Protein AF-A0AA42ZRJ5-F1 (afdb_monomer_lite)

Radius of gyration: 28.28 Å; chains: 1; bounding box: 65×66×71 Å

Secondary structure (DSSP, 8-state):
--SSSSS-SSTTHHHHHHHHHHHHHHSSTTSHHHHHHHHHHHHHHHHHHHTTSEETTEE---SSPPPHHHHHHHHHHHHHHHHTT-HHHHHHHHHHTT----TT--HHHHHHHTT-----GGG-TTEEEEEE---S----TT-SEEEEEEESSSEEEEEEPTTSS-EEEEEEETTTTEEEEEETTS-EEEEEHHHHHHHHHHH-TT-SEE-TTTTEEEEEETTEEEEEEEEEEEEEEETTEEEEEEEEEEEEEEE-

Sequence (256 aa):
LYFTLRTRRRHILVPLSLALLLLAASFGPWGAVGLSTYSQMARLERLLAAGSVLVEGRIVPAKQPAEREQMQRISALVDYFWDSGKLEILRGRLAEDGVKIQRDTDKFKIMASLGLEYFSQRDDPSYFAFGAAREDTLDVSDFDILSSLTFSSTISHELAVEGSDRIYVVAFDSEAGRLSVRGAAGESVAFDLRALTERLRLEAYVDYQTSGRLMTLEGSSGKLRARLFVKFLKGEMENGVPRVDDIEATILIGRR

pLDDT: mean 79.97, std 12.9, range [44.75, 97.12]

Foldseek 3Di:
DPPPPDPPDPPVCVVVVVVVVVVVLVDDCNHPVNVVLVVLVVVLQVLCVVQVCQDPNAGDARPDAGDPVSLASNLVSLVVCVVVVNVVVVCVSNVVRVQDDDPPDDSQVVQVSSNYGRDYPQNPQFKDKAFADDDPDDDQPAFQDKDKDKAQAFDKDWDDRPPDPKIKIWTAHQVQCKIKIATPVGWMWIDRNQVLRVVCVVPVVDDSYDHQVSQWDWTDTAFKTKIKRWRMWIATQDVNTTGTRITIIMMTIHTD

Structure (mmCIF, N/CA/C/O backbone):
data_AF-A0AA42ZRJ5-F1
#
_entry.id   AF-A0AA42ZRJ5-F1
#
loop_
_atom_site.group_PDB
_atom_site.id
_atom_site.type_symbol
_atom_site.label_atom_id
_atom_site.label_alt_id
_atom_site.label_comp_id
_atom_site.label_asym_id
_atom_site.label_entity_id
_atom_site.label_seq_id
_atom_site.pdbx_PDB_ins_code
_atom_site.Cartn_x
_atom_site.Cartn_y
_atom_site.Cartn_z
_atom_site.occupancy
_atom_site.B_iso_or_equiv
_atom_site.auth_seq_id
_atom_site.auth_comp_id
_atom_site.auth_asym_id
_atom_site.auth_atom_id
_atom_site.pdbx_PDB_model_num
ATOM 1 N N . LEU A 1 1 ? 23.317 49.660 37.254 1.00 48.34 1 LEU A N 1
ATOM 2 C CA . LEU A 1 1 ? 22.650 48.430 37.753 1.00 48.34 1 LEU A CA 1
ATOM 3 C C . LEU A 1 1 ? 21.375 48.717 38.580 1.00 48.34 1 LEU A C 1
ATOM 5 O O . LEU A 1 1 ? 21.058 47.955 39.478 1.00 48.34 1 LEU A O 1
ATOM 9 N N . TYR A 1 2 ? 20.617 49.786 38.283 1.00 44.75 2 TYR A N 1
ATOM 10 C CA . TYR A 1 2 ? 19.438 50.187 39.083 1.00 44.75 2 TYR A CA 1
ATOM 11 C C . TYR A 1 2 ? 18.108 50.139 38.301 1.00 44.75 2 TYR A C 1
ATOM 13 O O . TYR A 1 2 ? 17.043 50.354 38.868 1.00 44.75 2 TYR A O 1
ATOM 21 N N . PHE A 1 3 ? 18.142 49.812 37.001 1.00 46.19 3 PHE A N 1
ATOM 22 C CA . PHE A 1 3 ? 16.956 49.870 36.130 1.00 46.19 3 PHE A CA 1
ATOM 23 C C . PHE A 1 3 ? 16.333 48.507 35.781 1.00 46.19 3 PHE A C 1
ATOM 25 O O . PHE A 1 3 ? 15.283 48.452 35.154 1.00 46.19 3 PHE A O 1
ATOM 32 N N . THR A 1 4 ? 16.916 47.390 36.223 1.00 55.75 4 THR A N 1
ATOM 33 C CA . THR A 1 4 ? 16.442 46.032 35.879 1.00 55.75 4 THR A CA 1
ATOM 34 C C . THR A 1 4 ? 15.591 45.347 36.956 1.00 55.75 4 THR A C 1
ATOM 36 O O . THR A 1 4 ? 15.187 44.192 36.775 1.00 55.75 4 THR A O 1
ATOM 39 N N . LEU A 1 5 ? 15.271 46.035 38.061 1.00 54.50 5 LEU A N 1
ATOM 40 C CA . LEU A 1 5 ? 14.594 45.434 39.224 1.00 54.50 5 LEU A CA 1
ATOM 41 C C . LEU A 1 5 ? 13.267 46.086 39.653 1.00 54.50 5 LEU A C 1
ATOM 43 O O . LEU A 1 5 ? 12.685 45.628 40.631 1.00 54.50 5 LEU A O 1
ATOM 47 N N . ARG A 1 6 ? 12.728 47.091 38.942 1.00 52.78 6 ARG A N 1
ATOM 48 C CA . ARG A 1 6 ? 11.564 47.854 39.454 1.00 52.78 6 ARG A CA 1
ATOM 49 C C . ARG A 1 6 ? 10.223 47.674 38.717 1.00 52.78 6 ARG A C 1
ATOM 51 O O . ARG A 1 6 ? 9.216 48.178 39.196 1.00 52.78 6 ARG A O 1
ATOM 58 N N . THR A 1 7 ? 10.148 46.876 37.646 1.00 54.28 7 THR A N 1
ATOM 59 C CA . THR A 1 7 ? 8.909 46.699 36.837 1.00 54.28 7 THR A CA 1
ATOM 60 C C . THR A 1 7 ? 8.525 45.230 36.584 1.00 54.28 7 THR A C 1
ATOM 62 O O . THR A 1 7 ? 7.977 44.874 35.547 1.00 54.28 7 THR A O 1
ATOM 65 N N . ARG A 1 8 ? 8.802 44.327 37.537 1.00 53.09 8 ARG A N 1
ATOM 66 C CA . ARG A 1 8 ? 8.738 42.862 37.318 1.00 53.09 8 ARG A CA 1
ATOM 67 C C . ARG A 1 8 ? 7.444 42.128 37.705 1.00 53.09 8 ARG A C 1
ATOM 69 O O . ARG A 1 8 ? 7.392 40.920 37.522 1.00 53.09 8 ARG A O 1
ATOM 76 N N . ARG A 1 9 ? 6.397 42.775 38.236 1.00 54.22 9 ARG A N 1
ATOM 77 C CA . ARG A 1 9 ? 5.212 42.023 38.727 1.00 54.22 9 ARG A CA 1
ATOM 78 C C . ARG A 1 9 ? 4.109 41.762 37.694 1.00 54.22 9 ARG A C 1
ATOM 80 O O . ARG A 1 9 ? 3.347 40.826 37.885 1.00 54.22 9 ARG A O 1
ATOM 87 N N . ARG A 1 10 ? 4.017 42.531 36.601 1.00 55.84 10 ARG A N 1
ATOM 88 C CA . ARG A 1 10 ? 2.910 42.401 35.625 1.00 55.84 10 ARG A CA 1
ATOM 89 C C . ARG A 1 10 ? 3.205 41.487 34.429 1.00 55.84 10 ARG A C 1
ATOM 91 O O . ARG A 1 10 ? 2.293 40.822 33.959 1.00 55.84 10 ARG A O 1
ATOM 98 N N . HIS A 1 11 ? 4.458 41.389 33.979 1.00 60.09 11 HIS A N 1
ATOM 99 C CA . HIS A 1 11 ? 4.815 40.599 32.787 1.00 60.09 11 HIS A CA 1
ATOM 100 C C . HIS A 1 11 ? 5.031 39.103 33.055 1.00 60.09 11 HIS A C 1
ATOM 102 O O . HIS A 1 11 ? 5.013 38.321 32.116 1.00 60.09 11 HIS A O 1
ATOM 108 N N . ILE A 1 12 ? 5.201 38.695 34.319 1.00 69.69 12 ILE A N 1
ATOM 109 C CA . 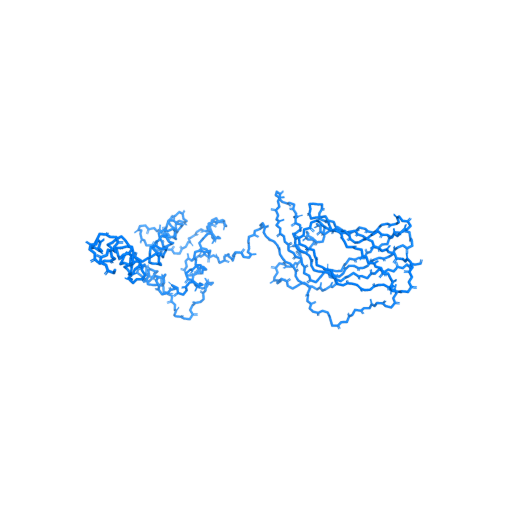ILE A 1 12 ? 5.300 37.275 34.705 1.00 69.69 12 ILE A CA 1
ATOM 110 C C . ILE A 1 12 ? 3.908 36.636 34.813 1.00 69.69 12 ILE A C 1
ATOM 112 O O . ILE A 1 12 ? 3.770 35.438 34.604 1.00 69.69 12 ILE A O 1
ATOM 116 N N . LEU A 1 13 ? 2.862 37.427 35.078 1.00 75.25 13 LEU A N 1
ATOM 117 C CA . LEU A 1 13 ? 1.502 36.913 35.269 1.00 75.25 13 LEU A CA 1
ATOM 118 C C . LEU A 1 13 ? 0.928 36.257 34.010 1.00 75.25 13 LEU A C 1
ATOM 120 O O . LEU A 1 13 ? 0.225 35.266 34.139 1.00 75.25 13 LEU A O 1
ATOM 124 N N . VAL A 1 14 ? 1.243 36.774 32.818 1.00 77.75 14 VAL A N 1
ATOM 125 C CA . VAL A 1 14 ? 0.755 36.233 31.535 1.00 77.75 14 VAL A CA 1
ATOM 126 C C . VAL A 1 14 ? 1.353 34.852 31.212 1.00 77.75 14 VAL A C 1
ATOM 128 O O . VAL A 1 14 ? 0.588 33.913 31.009 1.00 77.75 14 VAL A O 1
ATOM 131 N N . PRO A 1 15 ? 2.687 34.657 31.189 1.00 79.81 15 PRO A N 1
ATOM 132 C CA . PRO A 1 15 ? 3.252 33.328 30.974 1.00 79.81 15 PRO A CA 1
ATOM 133 C C . PRO A 1 15 ? 2.956 32.376 32.140 1.00 79.81 15 PRO A C 1
ATOM 135 O O . PRO A 1 15 ? 2.801 31.184 31.907 1.00 79.81 15 PRO A O 1
ATOM 138 N N . LEU A 1 16 ? 2.820 32.875 33.376 1.00 84.50 16 LEU A N 1
ATOM 139 C CA . LEU A 1 16 ? 2.467 32.045 34.531 1.00 84.50 16 LEU A CA 1
ATOM 140 C C . LEU A 1 16 ? 1.009 31.568 34.483 1.00 84.50 16 LEU A C 1
ATOM 142 O O . LEU A 1 16 ? 0.754 30.404 34.773 1.00 84.50 16 LEU A O 1
ATOM 146 N N . SER A 1 17 ? 0.054 32.421 34.095 1.00 83.75 17 SER A N 1
ATOM 147 C CA . SER A 1 17 ? -1.341 32.002 33.917 1.00 83.75 17 SER A CA 1
ATOM 148 C C . SER A 1 17 ? -1.482 31.020 32.759 1.00 83.75 17 SER A C 1
ATOM 150 O O . SER A 1 17 ? -2.205 30.038 32.890 1.00 83.75 17 SER A O 1
ATOM 152 N N . LEU A 1 18 ? -0.737 31.220 31.666 1.00 80.81 18 LEU A N 1
ATOM 153 C CA . LEU A 1 18 ? -0.691 30.270 30.558 1.00 80.81 18 LEU A CA 1
ATOM 154 C C . LEU A 1 18 ? -0.057 28.937 30.980 1.00 80.81 18 LEU A C 1
ATOM 156 O O . LEU A 1 18 ? -0.599 27.886 30.660 1.00 80.81 18 LEU A O 1
ATOM 160 N N . ALA A 1 19 ? 1.040 28.958 31.740 1.00 84.75 19 ALA A N 1
ATOM 161 C CA . ALA A 1 19 ? 1.670 27.749 32.268 1.00 84.75 19 ALA A CA 1
ATOM 162 C C . ALA A 1 19 ? 0.743 26.993 33.230 1.00 84.75 19 ALA A C 1
ATOM 164 O O . ALA A 1 19 ? 0.676 25.770 33.169 1.00 84.75 19 ALA A O 1
ATOM 165 N N . LEU A 1 20 ? -0.007 27.706 34.075 1.00 82.25 20 LEU A N 1
ATOM 166 C CA . LEU A 1 20 ? -1.012 27.114 34.961 1.00 82.25 20 LEU A CA 1
ATOM 167 C C . LEU A 1 20 ? -2.210 26.554 34.186 1.00 82.25 20 LEU A C 1
ATOM 169 O O . LEU A 1 20 ? -2.695 25.485 34.538 1.00 82.25 20 LEU A O 1
ATOM 173 N N . LEU A 1 21 ? -2.659 27.222 33.119 1.00 79.00 21 LEU A N 1
ATOM 174 C CA . LEU A 1 21 ? -3.695 26.701 32.222 1.00 79.00 21 LEU A CA 1
ATOM 175 C C . LEU A 1 21 ? -3.218 25.458 31.468 1.00 79.00 21 LEU A C 1
ATOM 177 O O . LEU A 1 21 ? -3.969 24.496 31.361 1.00 79.00 21 LEU A O 1
ATOM 181 N N . LEU A 1 22 ? -1.973 25.447 30.988 1.00 79.31 22 LEU A N 1
ATOM 182 C CA . LEU A 1 22 ? -1.367 24.283 30.339 1.00 79.31 22 LEU A CA 1
ATOM 183 C C . LEU A 1 22 ? -1.176 23.126 31.325 1.00 79.31 22 LEU A C 1
ATOM 185 O O . LEU A 1 22 ? -1.465 21.991 30.968 1.00 79.31 22 LEU A O 1
ATOM 189 N N . LEU A 1 23 ? -0.771 23.408 32.567 1.00 78.94 23 LEU A N 1
ATOM 190 C CA . LEU A 1 23 ? -0.688 22.420 33.646 1.00 78.94 23 LEU A CA 1
ATOM 191 C C . LEU A 1 23 ? -2.065 21.859 34.020 1.00 78.94 23 LEU A C 1
ATOM 193 O O . LEU A 1 23 ? -2.223 20.652 34.171 1.00 78.94 23 LEU A O 1
ATOM 197 N N . ALA A 1 24 ? -3.080 22.715 34.132 1.00 71.38 24 ALA A N 1
ATOM 198 C CA . ALA A 1 24 ? -4.455 22.289 34.382 1.00 71.38 24 ALA A CA 1
ATOM 199 C C . ALA A 1 24 ? -5.031 21.490 33.198 1.00 71.38 24 ALA A C 1
ATOM 201 O O . ALA A 1 24 ? -5.781 20.539 33.397 1.00 71.38 24 ALA A O 1
ATOM 202 N N . ALA A 1 25 ? -4.644 21.831 31.965 1.00 67.75 25 ALA A N 1
ATOM 203 C CA . ALA A 1 25 ? -5.010 21.091 30.761 1.00 67.75 25 ALA A CA 1
ATOM 204 C C . ALA A 1 25 ? -4.216 19.782 30.588 1.00 67.75 25 ALA A C 1
ATOM 206 O O . ALA A 1 25 ? -4.689 18.880 29.894 1.00 67.75 25 ALA A O 1
ATOM 207 N N . SER A 1 26 ? -3.031 19.652 31.196 1.00 66.75 26 SER A N 1
ATOM 208 C CA . SER A 1 26 ? -2.222 18.428 31.160 1.00 66.75 26 SER A CA 1
ATOM 209 C C . SER A 1 26 ? -2.566 17.453 32.286 1.00 66.75 26 SER A C 1
ATOM 211 O O . SER A 1 26 ? -2.403 16.248 32.112 1.00 66.75 26 SER A O 1
ATOM 213 N N . PHE A 1 27 ? -3.051 17.951 33.428 1.00 64.00 27 PHE A N 1
ATOM 214 C CA . PHE A 1 27 ? -3.389 17.147 34.602 1.00 64.00 27 PHE A CA 1
ATOM 215 C C . PHE A 1 27 ? -4.888 17.207 34.908 1.00 64.00 27 PHE A C 1
ATOM 217 O O . PHE A 1 27 ? -5.361 18.073 35.638 1.00 64.00 27 PHE A O 1
ATOM 224 N N . GLY A 1 28 ? -5.638 16.232 34.394 1.00 56.16 28 GLY A N 1
ATOM 225 C CA . GLY A 1 28 ? -6.989 15.950 34.873 1.00 56.16 28 GLY A CA 1
ATOM 226 C C . GLY A 1 28 ? -7.925 15.336 33.828 1.00 56.16 28 GLY A C 1
ATOM 227 O O . GLY A 1 28 ? -7.618 15.336 32.635 1.00 56.16 28 GLY A O 1
ATOM 228 N N . PRO A 1 29 ? -9.111 14.864 34.257 1.00 51.50 29 PRO A N 1
ATOM 229 C CA . PRO A 1 29 ? -10.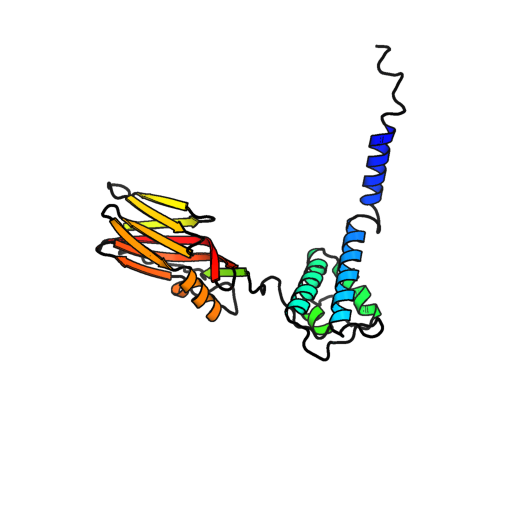159 14.348 33.367 1.00 51.50 29 PRO A CA 1
ATOM 230 C C . PRO A 1 29 ? -10.727 15.403 32.392 1.00 51.50 29 PRO A C 1
ATOM 232 O O . PRO A 1 29 ? -11.445 15.049 31.462 1.00 51.50 29 PRO A O 1
ATOM 235 N N . TRP A 1 30 ? -10.367 16.680 32.574 1.00 50.56 30 TRP A N 1
ATOM 236 C CA . TRP A 1 30 ? -10.747 17.835 31.747 1.00 50.56 30 TRP A CA 1
ATOM 237 C C . TRP A 1 30 ? -9.657 18.243 30.746 1.00 50.56 30 TRP A C 1
ATOM 239 O O . TRP A 1 30 ? -9.854 19.165 29.955 1.00 50.56 30 TRP A O 1
ATOM 249 N N . GLY A 1 31 ? -8.499 17.576 30.777 1.00 57.44 31 GLY A N 1
ATOM 250 C CA . GLY A 1 31 ? -7.446 17.784 29.795 1.00 57.44 31 GLY A CA 1
ATOM 251 C C . GLY A 1 31 ? -7.886 17.375 28.390 1.00 57.44 31 GLY A C 1
ATOM 252 O O . GLY A 1 31 ? -8.827 16.594 28.220 1.00 57.44 31 GLY A O 1
ATOM 253 N N . ALA A 1 32 ? -7.183 17.860 27.364 1.00 55.78 32 ALA A N 1
ATOM 254 C CA . ALA A 1 32 ? -7.495 17.590 25.952 1.00 55.78 32 ALA A CA 1
ATOM 255 C C . ALA A 1 32 ? -7.688 16.088 25.640 1.00 55.78 32 ALA A C 1
ATOM 257 O O . ALA A 1 32 ? -8.486 15.718 24.777 1.00 55.78 32 ALA A O 1
ATOM 258 N N . VAL A 1 33 ? -7.010 15.215 26.392 1.00 59.16 33 VAL A N 1
ATOM 259 C CA . VAL A 1 33 ? -7.140 13.755 26.301 1.00 59.16 33 VAL A CA 1
ATOM 260 C C . VAL A 1 33 ? -8.527 13.267 26.733 1.00 59.16 33 VAL A C 1
ATOM 262 O O . VAL A 1 33 ? -9.099 12.433 26.032 1.00 59.16 33 VAL A O 1
ATOM 265 N N . GLY A 1 34 ? -9.075 13.783 27.839 1.00 62.09 34 GLY A N 1
ATOM 266 C CA . GLY A 1 34 ? -10.410 13.438 28.342 1.00 62.09 34 GLY A CA 1
ATOM 267 C C . GLY A 1 34 ? -11.523 13.986 27.450 1.00 62.09 34 GLY A C 1
ATOM 268 O O . GLY A 1 34 ? -12.450 13.254 27.100 1.00 62.09 34 GLY A O 1
ATOM 269 N N . LEU A 1 35 ? -11.368 15.228 26.977 1.00 68.31 35 LEU A N 1
ATOM 270 C CA . LEU A 1 35 ? -12.307 15.854 26.042 1.00 68.31 35 LEU A CA 1
ATOM 271 C C . LEU A 1 35 ? -12.377 15.103 24.701 1.00 68.31 35 LEU A C 1
ATOM 273 O O . LEU A 1 35 ? -13.466 14.886 24.167 1.00 68.31 35 LEU A O 1
ATOM 277 N N . SER A 1 36 ? -11.227 14.659 24.179 1.00 73.31 36 SER A N 1
ATOM 278 C CA . SER A 1 36 ? -11.162 13.835 22.967 1.00 73.31 36 SER A CA 1
ATOM 279 C C . SER A 1 36 ? -11.907 12.511 23.159 1.00 73.31 36 SER A C 1
ATOM 281 O O . SER A 1 36 ? -12.767 12.180 22.347 1.00 73.31 36 SER A O 1
ATOM 283 N N . THR A 1 37 ? -11.664 11.802 24.268 1.00 81.62 37 THR A N 1
ATOM 284 C CA . THR A 1 37 ? -12.361 10.543 24.581 1.00 81.62 37 THR A CA 1
ATOM 285 C C . THR A 1 37 ? -13.871 10.729 24.668 1.00 81.62 37 THR A C 1
ATOM 287 O O . THR A 1 37 ? -14.617 9.952 24.079 1.00 81.62 37 THR A O 1
ATOM 290 N N . TYR A 1 38 ? -14.322 11.770 25.374 1.00 81.31 38 TYR A N 1
ATOM 291 C CA . TYR A 1 38 ? -15.743 12.069 25.531 1.00 81.31 38 TYR A CA 1
ATOM 292 C C . TYR A 1 38 ? -16.404 12.367 24.181 1.00 81.31 38 TYR A C 1
ATOM 294 O O . TYR A 1 38 ? -17.471 11.841 23.878 1.00 81.31 38 TYR A O 1
ATOM 302 N N . SER A 1 39 ? -15.735 13.150 23.326 1.00 81.50 39 SER A N 1
ATOM 303 C CA . SER A 1 39 ? -16.226 13.430 21.975 1.00 81.50 39 SER A CA 1
ATOM 304 C C . SER A 1 39 ? -16.325 12.163 21.120 1.00 81.50 39 SER A C 1
ATOM 306 O O . SER A 1 39 ? -17.333 11.980 20.439 1.00 81.50 39 SER A O 1
ATOM 308 N N . GLN A 1 40 ? -15.324 11.275 21.169 1.00 86.12 40 GLN A N 1
ATOM 309 C CA . GLN A 1 40 ? -15.375 10.011 20.425 1.00 86.12 40 GLN A CA 1
ATOM 310 C C . GLN A 1 40 ? -16.455 9.067 20.963 1.00 86.12 40 GLN A C 1
ATOM 312 O O . GLN A 1 40 ? -17.149 8.438 20.169 1.00 86.12 40 GLN A O 1
ATOM 317 N N . MET A 1 41 ? -16.666 9.023 22.282 1.00 88.31 41 MET A N 1
ATOM 318 C CA . MET A 1 41 ? -17.751 8.238 22.879 1.00 88.31 41 MET A CA 1
ATOM 319 C C . MET A 1 41 ? -19.120 8.755 22.423 1.00 88.31 41 MET A C 1
ATOM 321 O O . MET A 1 41 ? -19.934 7.986 21.925 1.00 88.31 41 MET A O 1
ATOM 325 N N . ALA A 1 42 ? -19.345 10.070 22.479 1.00 85.69 42 ALA A N 1
ATOM 326 C CA . ALA A 1 42 ? -20.595 10.671 22.015 1.00 85.69 42 ALA A CA 1
ATOM 327 C C . ALA A 1 42 ? -20.841 10.435 20.511 1.00 85.69 42 ALA A C 1
ATOM 329 O O . ALA A 1 42 ? -21.982 10.287 20.075 1.00 85.69 42 ALA A O 1
ATOM 330 N N . ARG A 1 43 ? -19.780 10.398 19.691 1.00 84.69 43 ARG A N 1
ATOM 331 C CA . ARG A 1 43 ? -19.882 10.024 18.269 1.00 84.69 43 ARG A CA 1
ATOM 332 C C . ARG A 1 43 ? -20.278 8.561 18.102 1.00 84.69 43 ARG A C 1
ATOM 334 O O . ARG A 1 43 ? -21.145 8.279 17.278 1.00 84.69 43 ARG A O 1
ATOM 341 N N . LEU A 1 44 ? -19.681 7.664 18.886 1.00 86.50 44 LEU A N 1
ATOM 342 C CA . LEU A 1 44 ? -20.008 6.242 18.867 1.00 86.50 44 LEU A CA 1
ATOM 343 C C . LEU A 1 44 ? -21.479 6.017 19.228 1.00 86.50 44 LEU A C 1
ATOM 345 O O . LEU A 1 44 ? -22.193 5.372 18.469 1.00 86.50 44 LEU A O 1
ATOM 349 N N . GLU A 1 45 ? -21.962 6.618 20.314 1.00 84.75 45 GLU A N 1
ATOM 350 C CA . GLU A 1 45 ? -23.363 6.501 20.742 1.00 84.75 45 GLU A CA 1
ATOM 351 C C . GLU A 1 45 ? -24.346 6.995 19.675 1.00 84.75 45 GLU A C 1
ATOM 353 O O . GLU A 1 45 ? -25.348 6.336 19.403 1.00 84.75 45 GLU A O 1
ATOM 358 N N . ARG A 1 46 ? -24.042 8.119 19.011 1.00 83.81 46 ARG A N 1
ATOM 359 C CA . ARG A 1 46 ? -24.867 8.633 17.904 1.00 83.81 46 ARG A CA 1
ATOM 360 C C . ARG A 1 46 ? -24.930 7.660 16.730 1.00 83.81 46 ARG A C 1
ATOM 362 O O . ARG A 1 46 ? -26.001 7.482 16.155 1.00 83.81 46 ARG A O 1
ATOM 369 N N . LEU A 1 47 ? -23.806 7.038 16.375 1.00 81.50 47 LEU A N 1
ATOM 370 C CA . LEU A 1 47 ? -23.765 6.045 15.300 1.00 81.50 47 LEU A CA 1
ATOM 371 C C . LEU A 1 47 ? -24.496 4.758 15.687 1.00 81.50 47 LEU A C 1
ATOM 373 O O . LEU A 1 47 ? -25.188 4.188 14.851 1.00 81.50 47 LEU A O 1
ATOM 377 N N . LEU A 1 48 ? -24.401 4.317 16.941 1.00 81.62 48 LEU A N 1
ATOM 378 C CA . LEU A 1 48 ? -25.155 3.157 17.423 1.00 81.62 48 LEU A CA 1
ATOM 379 C C . LEU A 1 48 ? -26.668 3.440 17.441 1.00 81.62 48 LEU A C 1
ATOM 381 O O . LEU A 1 48 ? -27.453 2.586 17.031 1.00 81.62 48 LEU A O 1
ATOM 385 N N . ALA A 1 49 ? -27.084 4.654 17.816 1.00 76.62 49 ALA A N 1
ATOM 386 C CA . ALA A 1 49 ? -28.485 5.089 17.764 1.00 76.62 49 ALA A CA 1
ATOM 387 C C . ALA A 1 49 ? -29.044 5.131 16.343 1.00 76.62 49 ALA A C 1
ATOM 389 O O . ALA A 1 49 ? -30.143 4.635 16.101 1.00 76.62 49 ALA A O 1
ATOM 390 N N . ALA A 1 50 ? -28.270 5.652 15.389 1.00 69.06 50 ALA A N 1
ATOM 391 C CA . ALA A 1 50 ? -28.672 5.685 13.985 1.00 69.06 50 ALA A CA 1
ATOM 392 C C . ALA A 1 50 ? -28.891 4.277 13.397 1.00 69.06 50 ALA A C 1
ATOM 394 O O . ALA A 1 50 ? -29.737 4.096 12.530 1.00 69.06 50 ALA A O 1
ATOM 395 N N . GLY A 1 51 ? -28.163 3.268 13.892 1.00 62.88 51 GLY A N 1
ATOM 396 C CA . GLY A 1 51 ? -28.227 1.882 13.407 1.00 62.88 51 GLY A CA 1
ATOM 397 C C . GLY A 1 51 ? -29.261 1.000 14.087 1.00 62.88 51 GLY A C 1
ATOM 398 O O . GLY A 1 51 ? -29.215 -0.212 13.903 1.00 62.88 51 GLY A O 1
ATOM 399 N N . SER A 1 52 ? -30.140 1.562 14.924 1.00 65.50 52 SER A N 1
ATOM 400 C CA . SER A 1 52 ? -31.019 0.788 15.820 1.00 65.50 52 SER A CA 1
ATOM 401 C C . SER A 1 52 ? -30.264 -0.172 16.757 1.00 65.50 52 SER A C 1
ATOM 403 O O . SER A 1 52 ? -30.849 -1.124 17.271 1.00 65.50 52 SER A O 1
ATOM 405 N N . VAL A 1 53 ? -28.969 0.078 16.981 1.00 67.56 53 VAL A N 1
ATOM 406 C CA . VAL A 1 53 ? -28.126 -0.644 17.946 1.00 67.56 53 VAL A CA 1
ATOM 407 C C . VAL A 1 53 ? -28.232 0.008 19.324 1.00 67.56 53 VAL A C 1
ATOM 409 O O . VAL A 1 53 ? -28.016 -0.650 20.327 1.00 67.56 53 VAL A O 1
ATOM 412 N N . LEU A 1 54 ? -28.622 1.283 19.408 1.00 63.56 54 LEU A N 1
ATOM 413 C CA . LEU A 1 54 ? -29.003 1.950 20.654 1.00 63.56 54 LEU A CA 1
ATOM 414 C C . LEU A 1 54 ? -30.512 2.234 20.627 1.00 63.56 54 LEU A C 1
ATOM 416 O O . LEU A 1 54 ? -30.963 3.113 19.893 1.00 63.56 54 LEU A O 1
ATOM 420 N N . VAL A 1 55 ? -31.288 1.502 21.427 1.00 64.06 55 VAL A N 1
ATOM 421 C CA . VAL A 1 55 ? -32.747 1.666 21.556 1.00 64.06 55 VAL A CA 1
ATOM 422 C C . VAL A 1 55 ? -33.056 2.052 23.000 1.00 64.06 55 VAL A C 1
ATOM 424 O O . VAL A 1 55 ? -32.616 1.381 23.928 1.00 64.06 55 VAL A O 1
ATOM 427 N N . GLU A 1 56 ? -33.765 3.169 23.199 1.00 58.69 56 GLU A N 1
ATOM 428 C CA . GLU A 1 56 ? -34.119 3.699 24.533 1.00 58.69 56 GLU A CA 1
ATOM 429 C C . GLU A 1 56 ? -32.908 3.908 25.469 1.00 58.69 56 GLU A C 1
ATOM 431 O O . GLU A 1 56 ? -32.987 3.731 26.683 1.00 58.69 56 GLU A O 1
ATOM 436 N N . GLY A 1 57 ? -31.762 4.294 24.898 1.00 59.78 57 GLY A N 1
ATOM 437 C CA . GLY A 1 57 ? -30.536 4.557 25.657 1.00 59.78 57 GLY A CA 1
ATOM 438 C C . GLY A 1 57 ? -29.773 3.305 26.089 1.00 59.78 57 GLY A C 1
ATOM 439 O O . GLY A 1 57 ? -28.822 3.436 26.852 1.00 59.78 57 GLY A O 1
ATOM 440 N N . ARG A 1 58 ? -30.154 2.118 25.597 1.00 59.22 58 ARG A N 1
ATOM 441 C CA . ARG A 1 58 ? -29.434 0.860 25.825 1.00 59.22 58 ARG A CA 1
ATOM 442 C C . ARG A 1 58 ? -28.950 0.254 24.524 1.00 59.22 58 ARG A C 1
ATOM 444 O O . ARG A 1 58 ? -29.666 0.248 23.522 1.00 59.22 58 ARG A O 1
ATOM 451 N N . ILE A 1 59 ? -27.738 -0.283 24.559 1.00 69.25 59 ILE A N 1
ATOM 452 C CA . ILE A 1 59 ? -27.152 -0.995 23.431 1.00 69.25 59 ILE A CA 1
ATOM 453 C C . ILE A 1 59 ? -27.791 -2.383 23.316 1.00 69.25 59 ILE A C 1
ATOM 455 O O . ILE A 1 59 ? -27.690 -3.213 24.217 1.00 69.25 59 ILE A O 1
ATOM 459 N N . VAL A 1 60 ? -28.457 -2.630 22.193 1.00 67.81 60 VAL A N 1
ATOM 460 C CA . VAL A 1 60 ? -29.074 -3.902 21.815 1.00 67.81 60 VAL A CA 1
ATOM 461 C C . VAL A 1 60 ? -28.383 -4.394 20.542 1.00 67.81 60 VAL A C 1
ATOM 463 O O . VAL A 1 60 ? -28.227 -3.605 19.612 1.00 67.81 60 VAL A O 1
ATOM 466 N N . PRO A 1 61 ? -27.988 -5.677 20.450 1.00 63.00 61 PRO A N 1
ATOM 467 C CA . PRO A 1 61 ? -27.388 -6.214 19.234 1.00 63.00 61 PRO A CA 1
ATOM 468 C C . PRO A 1 61 ? -28.255 -5.941 17.999 1.00 63.00 61 PRO A C 1
ATOM 470 O O . PRO A 1 61 ? -29.476 -6.146 18.037 1.00 63.00 61 PRO A O 1
ATOM 473 N N . ALA A 1 62 ? -27.626 -5.482 16.915 1.00 65.56 62 ALA A N 1
ATOM 474 C CA . ALA A 1 62 ? -28.322 -5.139 15.679 1.00 65.56 62 ALA A CA 1
ATOM 475 C C . ALA A 1 62 ? -29.150 -6.333 15.160 1.00 65.56 62 ALA A C 1
ATOM 477 O O . ALA A 1 62 ? -28.635 -7.437 14.995 1.00 65.56 62 ALA A O 1
ATOM 478 N N . LYS A 1 63 ? -30.447 -6.122 14.889 1.00 58.84 63 LYS A N 1
ATOM 479 C CA . LYS A 1 63 ? -31.325 -7.142 14.272 1.00 58.84 63 LYS A CA 1
ATOM 480 C C . LYS A 1 63 ? -31.310 -7.109 12.742 1.00 58.84 63 LYS A C 1
ATOM 482 O O . LYS A 1 63 ? -31.769 -8.056 12.111 1.00 58.84 63 LYS A O 1
ATOM 487 N N . GLN A 1 64 ? -30.828 -6.015 12.158 1.00 57.25 64 GLN A N 1
ATOM 488 C CA . GLN A 1 64 ? -30.657 -5.830 10.719 1.00 57.25 64 GLN A CA 1
ATOM 489 C C . GLN A 1 64 ? -29.192 -5.481 10.443 1.00 57.25 64 GLN A C 1
ATOM 491 O O . GLN A 1 64 ? -28.571 -4.829 11.286 1.00 57.25 64 GLN A O 1
ATOM 496 N N . PRO A 1 65 ? -28.631 -5.897 9.295 1.00 56.41 65 PRO A N 1
ATOM 497 C CA . PRO A 1 65 ? -27.287 -5.491 8.916 1.00 56.41 65 PRO A CA 1
ATOM 498 C C . PRO A 1 65 ? -27.255 -3.965 8.789 1.00 56.41 65 PRO A C 1
ATOM 500 O O . PRO A 1 65 ? -27.984 -3.389 7.984 1.00 56.41 65 PRO A O 1
ATOM 503 N N . ALA A 1 66 ? -26.444 -3.311 9.623 1.00 65.19 66 ALA A N 1
ATOM 504 C CA . ALA A 1 66 ? -26.181 -1.882 9.500 1.00 65.19 66 ALA A CA 1
ATOM 505 C C . ALA A 1 66 ? -25.586 -1.561 8.115 1.00 65.19 66 ALA A C 1
ATOM 507 O O . ALA A 1 66 ? -24.985 -2.414 7.463 1.00 65.19 66 ALA A O 1
ATOM 508 N N . GLU A 1 67 ? -25.735 -0.326 7.649 1.00 71.19 67 GLU A N 1
ATOM 509 C CA . GLU A 1 67 ? -25.114 0.094 6.394 1.00 71.19 67 GLU A CA 1
ATOM 510 C C . GLU A 1 67 ? -23.581 -0.020 6.491 1.00 71.19 67 GLU A C 1
ATOM 512 O O . GLU A 1 67 ? -22.987 0.308 7.522 1.00 71.19 67 GLU A O 1
ATOM 517 N N . ARG A 1 68 ? -22.916 -0.493 5.426 1.00 69.06 68 ARG A N 1
ATOM 518 C CA . ARG A 1 68 ? -21.461 -0.744 5.422 1.00 69.06 68 ARG A CA 1
ATOM 519 C C . ARG A 1 68 ? -20.654 0.483 5.855 1.00 69.06 68 ARG A C 1
ATOM 521 O O . ARG A 1 68 ? -19.733 0.359 6.658 1.00 69.06 68 ARG A O 1
ATOM 528 N N . GLU A 1 69 ? -21.025 1.664 5.366 1.00 69.56 69 GLU A N 1
ATOM 529 C CA . GLU A 1 69 ? -20.379 2.927 5.738 1.00 69.56 69 GLU A CA 1
ATOM 530 C C . GLU A 1 69 ? -20.496 3.199 7.247 1.00 69.56 69 GLU A C 1
ATOM 532 O O . GLU A 1 69 ? -19.553 3.641 7.907 1.00 69.56 69 GLU A O 1
ATOM 537 N N . GLN A 1 70 ? -21.649 2.885 7.829 1.00 76.88 70 GLN A N 1
ATOM 538 C CA . GLN A 1 70 ? -21.869 3.027 9.257 1.00 76.88 70 GLN A CA 1
ATOM 539 C C . GLN A 1 70 ? -21.026 2.028 10.059 1.00 76.88 70 GLN A C 1
ATOM 541 O O . GLN A 1 70 ? -20.419 2.420 11.059 1.00 76.88 70 GLN A O 1
ATOM 546 N N . MET A 1 71 ? -20.923 0.771 9.611 1.00 77.69 71 MET A N 1
ATOM 547 C CA . MET A 1 71 ? -20.054 -0.228 10.247 1.00 77.69 71 MET A CA 1
ATOM 548 C C . MET A 1 71 ? -18.576 0.176 10.192 1.00 77.69 71 MET A C 1
ATOM 550 O O . MET A 1 71 ? -17.869 0.025 11.189 1.00 77.69 71 MET A O 1
ATOM 554 N N . GLN A 1 72 ? -18.120 0.750 9.075 1.00 76.75 72 GLN A N 1
ATOM 555 C CA . GLN A 1 72 ? -16.768 1.305 8.936 1.00 76.75 72 GLN A CA 1
ATOM 556 C C . GLN A 1 72 ? -16.518 2.434 9.941 1.00 76.75 72 GLN A C 1
ATOM 558 O O . GLN A 1 72 ? -15.514 2.423 10.654 1.00 76.75 72 GLN A O 1
ATOM 563 N N . ARG A 1 73 ? -17.454 3.384 10.065 1.00 80.50 73 ARG A N 1
ATOM 564 C CA . ARG A 1 73 ? -17.338 4.496 11.025 1.00 80.50 73 ARG A CA 1
ATOM 565 C C . ARG A 1 73 ? -17.306 4.005 12.475 1.00 80.50 73 ARG A C 1
ATOM 567 O O . ARG A 1 73 ? -16.519 4.516 13.268 1.00 80.50 73 ARG A O 1
ATOM 574 N N . ILE A 1 74 ? -18.129 3.014 12.823 1.00 86.75 74 ILE A N 1
ATOM 575 C CA . ILE A 1 74 ? -18.133 2.405 14.164 1.00 86.75 74 ILE A CA 1
ATOM 576 C C . ILE A 1 74 ? -16.810 1.671 14.417 1.00 86.75 74 ILE A C 1
ATOM 578 O O . ILE A 1 74 ? -16.191 1.876 15.459 1.00 86.75 74 ILE A O 1
ATOM 582 N N . SER A 1 75 ? -16.337 0.882 13.452 1.00 84.56 75 SER A N 1
ATOM 583 C CA . SER A 1 75 ? -15.079 0.137 13.567 1.00 84.56 75 SER A CA 1
ATOM 584 C C . SER A 1 75 ? -13.870 1.062 13.730 1.00 84.56 75 SER A C 1
ATOM 586 O O . SER A 1 75 ? -13.029 0.811 14.589 1.00 84.56 75 SER A O 1
ATOM 588 N N . ALA A 1 76 ? -13.832 2.191 13.012 1.00 81.69 76 ALA A N 1
ATOM 589 C CA . ALA A 1 76 ? -12.794 3.213 13.169 1.00 81.69 76 ALA A CA 1
ATOM 590 C C . ALA A 1 76 ? -12.786 3.847 14.573 1.00 81.69 76 ALA A C 1
ATOM 592 O O . ALA A 1 76 ? -11.725 4.170 15.109 1.00 81.69 76 ALA A O 1
ATOM 593 N N . LEU A 1 77 ? -13.957 4.016 15.198 1.00 87.44 77 LEU A N 1
ATOM 594 C CA . LEU A 1 77 ? -14.042 4.484 16.583 1.00 87.44 77 LEU A CA 1
ATOM 595 C C . LEU A 1 77 ? -13.568 3.411 17.568 1.00 87.44 77 LEU A C 1
ATOM 597 O O . LEU A 1 77 ? -12.866 3.743 18.522 1.00 87.44 77 LEU A O 1
ATOM 601 N N . VAL A 1 78 ? -13.895 2.135 17.335 1.00 87.81 78 VAL A N 1
ATOM 602 C CA . VAL A 1 78 ? -13.368 1.018 18.139 1.00 87.81 78 VAL A CA 1
ATOM 603 C C . VAL A 1 78 ? -11.843 0.940 18.029 1.00 87.81 78 VAL A C 1
ATOM 605 O O . VAL A 1 78 ? -11.179 0.828 19.060 1.00 87.81 78 VAL A O 1
ATOM 608 N N . ASP A 1 79 ? -11.286 1.086 16.823 1.00 84.94 79 ASP A N 1
ATOM 609 C CA . ASP A 1 79 ? -9.838 1.179 16.601 1.00 84.94 79 ASP A CA 1
ATOM 610 C C . ASP A 1 79 ? -9.232 2.358 17.372 1.00 84.94 79 ASP A C 1
ATOM 612 O O . ASP A 1 79 ? -8.255 2.171 18.090 1.00 84.94 79 ASP A O 1
ATOM 616 N N . TYR A 1 80 ? -9.856 3.544 17.350 1.00 85.06 80 TYR A N 1
ATOM 617 C CA . TYR A 1 80 ? -9.395 4.677 18.164 1.00 85.06 80 TYR A CA 1
ATOM 618 C C . TYR A 1 80 ? -9.298 4.319 19.655 1.00 85.06 80 TYR A C 1
ATOM 620 O O . TYR A 1 80 ? -8.294 4.635 20.297 1.00 85.06 80 TYR A O 1
ATOM 628 N N . PHE A 1 81 ? -10.318 3.677 20.237 1.00 86.88 81 PHE A N 1
ATOM 629 C CA . PHE A 1 81 ? -10.289 3.294 21.656 1.00 86.88 81 PHE A CA 1
ATOM 630 C C . PHE A 1 81 ? -9.242 2.215 21.948 1.00 86.88 81 PHE A C 1
ATOM 632 O O . PHE A 1 81 ? -8.629 2.246 23.019 1.00 86.88 81 PHE A O 1
ATOM 639 N N . TRP A 1 82 ? -9.029 1.295 21.008 1.00 84.75 82 TRP A N 1
ATOM 640 C CA . TRP A 1 82 ? -8.004 0.260 21.086 1.00 84.75 82 TRP A CA 1
ATOM 641 C C . TRP A 1 82 ? -6.593 0.863 21.040 1.00 84.75 82 TRP A C 1
ATOM 643 O O . TRP A 1 82 ? -5.829 0.717 21.995 1.00 84.75 82 TRP A O 1
ATOM 653 N N . ASP A 1 83 ? -6.282 1.616 19.986 1.00 79.44 83 ASP A N 1
ATOM 654 C CA . ASP A 1 83 ? -4.949 2.160 19.707 1.00 79.44 83 ASP A CA 1
ATOM 655 C C . ASP A 1 83 ? -4.543 3.258 20.697 1.00 79.44 83 ASP A C 1
ATOM 657 O O . ASP A 1 83 ? -3.369 3.403 21.037 1.00 79.44 83 ASP A O 1
ATOM 661 N N . SER A 1 84 ? -5.511 4.020 21.219 1.00 80.12 84 SER A N 1
ATOM 662 C CA . SER A 1 84 ? -5.246 5.041 22.244 1.00 80.12 84 SER A CA 1
ATOM 663 C C . SER A 1 84 ? -5.122 4.483 23.668 1.00 80.12 84 SER A C 1
ATOM 665 O O . SER A 1 84 ? -4.927 5.260 24.605 1.00 80.12 84 SER A O 1
ATOM 667 N N . GLY A 1 85 ? -5.253 3.163 23.857 1.00 82.75 85 GLY A N 1
ATOM 668 C CA . GLY A 1 85 ? -5.204 2.519 25.174 1.00 82.75 85 GLY A CA 1
ATOM 669 C C . GLY A 1 85 ? -6.402 2.854 26.073 1.00 82.75 85 GLY A C 1
ATOM 670 O O . GLY A 1 85 ? -6.335 2.694 27.290 1.00 82.75 85 GLY A O 1
ATOM 671 N N . LYS A 1 86 ? -7.509 3.333 25.494 1.00 85.06 86 LYS A N 1
ATOM 672 C CA . LYS A 1 86 ? -8.717 3.794 26.206 1.00 85.06 86 LYS A CA 1
ATOM 673 C C . LYS A 1 86 ? -9.841 2.763 26.203 1.00 85.06 86 LYS A C 1
ATOM 675 O O . LYS A 1 86 ? -11.000 3.091 26.460 1.00 85.06 86 LYS A O 1
ATOM 680 N N . LEU A 1 87 ? -9.499 1.510 25.931 1.00 84.81 87 LEU A N 1
ATOM 681 C CA . LEU A 1 87 ? -10.454 0.426 25.775 1.00 84.81 87 LEU A CA 1
ATOM 682 C C . LEU A 1 87 ? -11.299 0.186 27.029 1.00 84.81 87 LEU A C 1
ATOM 684 O O . LEU A 1 87 ? -12.476 -0.134 26.918 1.00 84.81 87 LEU A O 1
ATOM 688 N N . GLU A 1 88 ? -10.732 0.393 28.218 1.00 83.25 88 GLU A N 1
ATOM 689 C CA . GLU A 1 88 ? -11.462 0.248 29.484 1.00 83.25 88 GLU A CA 1
ATOM 690 C C . GLU A 1 88 ? -12.626 1.244 29.611 1.00 83.25 88 GLU A C 1
ATOM 692 O O . GLU A 1 88 ? -13.653 0.910 30.193 1.00 83.25 88 GLU A O 1
ATOM 697 N N . ILE A 1 89 ? -12.512 2.438 29.016 1.00 86.44 89 ILE A N 1
ATOM 698 C CA . ILE A 1 89 ? -13.589 3.441 29.009 1.00 86.44 89 ILE A CA 1
ATOM 699 C C . ILE A 1 89 ? -14.741 2.959 28.125 1.00 86.44 89 ILE A C 1
ATOM 701 O O . ILE A 1 89 ? -15.902 3.025 28.527 1.00 86.44 89 ILE A O 1
ATOM 705 N N . LEU A 1 90 ? -14.416 2.424 26.942 1.00 86.44 90 LEU A N 1
ATOM 706 C CA . LEU A 1 90 ? -15.399 1.802 26.058 1.00 86.44 90 LEU A CA 1
ATOM 707 C C . LEU A 1 90 ? -16.072 0.606 26.745 1.00 86.44 90 LEU A C 1
ATOM 709 O O . LEU A 1 90 ? -17.295 0.536 26.793 1.00 86.44 90 LEU A O 1
ATOM 713 N N . ARG A 1 91 ? -15.288 -0.298 27.341 1.00 83.94 91 ARG A N 1
ATOM 714 C CA . ARG A 1 91 ? -15.793 -1.476 28.064 1.00 83.94 91 ARG A CA 1
ATOM 715 C C . ARG A 1 91 ? -16.725 -1.099 29.209 1.00 83.94 91 ARG A C 1
ATOM 717 O O . ARG A 1 91 ? -17.783 -1.706 29.329 1.00 83.94 91 ARG A O 1
ATOM 724 N N . GLY A 1 92 ? -16.354 -0.106 30.019 1.00 85.19 92 GLY A N 1
ATOM 725 C CA . GLY A 1 92 ? -17.181 0.377 31.125 1.00 85.19 92 GLY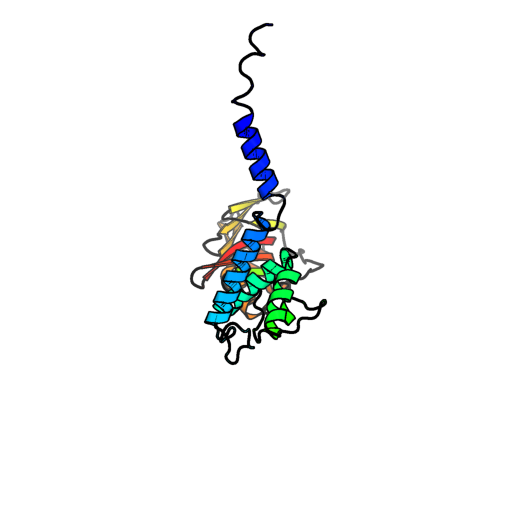 A CA 1
ATOM 726 C C . GLY A 1 92 ? -18.549 0.852 30.644 1.00 85.19 92 GLY A C 1
ATOM 727 O O . GLY A 1 92 ? -19.567 0.385 31.144 1.00 85.19 92 GLY A O 1
ATOM 728 N N . ARG A 1 93 ? -18.573 1.688 29.600 1.00 85.25 93 ARG A N 1
ATOM 729 C CA . ARG A 1 93 ? -19.823 2.192 29.020 1.00 85.25 93 ARG A CA 1
ATOM 730 C C . ARG A 1 93 ? -20.690 1.079 28.423 1.00 85.25 93 ARG A C 1
ATOM 732 O O . ARG A 1 93 ? -21.892 1.060 28.646 1.00 85.25 93 ARG A O 1
ATOM 739 N N . LEU A 1 94 ? -20.087 0.136 27.698 1.00 83.50 94 LEU A N 1
ATOM 740 C CA . LEU A 1 94 ? -20.801 -1.012 27.124 1.00 83.50 94 LEU A CA 1
ATOM 741 C C . LEU A 1 94 ? -21.380 -1.931 28.219 1.00 83.50 94 LEU A C 1
ATOM 743 O O . LEU A 1 94 ? -22.492 -2.443 28.080 1.00 83.50 94 LEU A O 1
ATOM 747 N N . ALA A 1 95 ? -20.660 -2.098 29.332 1.00 81.81 95 ALA A N 1
ATOM 748 C CA . ALA A 1 95 ? -21.111 -2.888 30.472 1.00 81.81 95 ALA A CA 1
ATOM 749 C C . ALA A 1 95 ? -22.302 -2.255 31.215 1.00 81.81 95 ALA A C 1
ATOM 751 O O . ALA A 1 95 ? -23.154 -3.001 31.700 1.00 81.81 95 ALA A O 1
ATOM 752 N N . GLU A 1 96 ? -22.401 -0.919 31.272 1.00 81.50 96 GLU A N 1
ATOM 753 C CA . GLU A 1 96 ? -23.582 -0.213 31.811 1.00 81.50 96 GLU A CA 1
ATOM 754 C C . GLU A 1 96 ? -24.871 -0.610 31.076 1.00 81.50 96 GLU A C 1
ATOM 756 O O . GLU A 1 96 ? -25.927 -0.737 31.696 1.00 81.50 96 GLU A O 1
ATOM 761 N N . ASP A 1 97 ? -24.760 -0.905 29.779 1.00 76.50 97 ASP A N 1
ATOM 762 C CA . ASP A 1 97 ? -25.878 -1.325 28.932 1.00 76.50 97 ASP A CA 1
ATOM 763 C C . ASP A 1 97 ? -26.040 -2.857 28.865 1.00 76.50 97 ASP A C 1
ATOM 765 O O . ASP A 1 97 ? -26.867 -3.374 28.115 1.00 76.50 97 ASP A O 1
ATOM 769 N N . GLY A 1 98 ? -25.281 -3.606 29.673 1.00 70.38 98 GLY A N 1
ATOM 770 C CA . GLY A 1 98 ? -25.378 -5.063 29.779 1.00 70.38 98 GLY A CA 1
ATOM 771 C C . GLY A 1 98 ? -24.588 -5.847 28.726 1.00 70.38 98 GLY A C 1
ATOM 772 O O . GLY A 1 98 ? -24.686 -7.079 28.692 1.00 70.38 98 GLY A O 1
ATOM 773 N N . VAL A 1 99 ? -23.773 -5.181 27.900 1.00 77.62 99 VAL A N 1
ATOM 774 C CA . VAL A 1 99 ? -22.887 -5.841 26.931 1.00 77.62 99 VAL A CA 1
ATOM 775 C C . VAL A 1 99 ? -21.671 -6.410 27.666 1.00 77.62 99 VAL A C 1
ATOM 777 O O . VAL A 1 99 ? -20.835 -5.685 28.207 1.00 77.62 99 VAL A O 1
ATOM 780 N N . LYS A 1 100 ? -21.564 -7.741 27.707 1.00 74.94 100 LYS A N 1
ATOM 781 C CA . LYS A 1 100 ? -20.478 -8.437 28.410 1.00 74.94 100 LYS A CA 1
ATOM 782 C C . LYS A 1 100 ? -19.244 -8.555 27.521 1.00 74.94 100 LYS A C 1
ATOM 784 O O . LYS A 1 100 ? -19.190 -9.414 26.647 1.00 74.94 100 LYS A O 1
ATOM 789 N N . ILE A 1 101 ? -18.235 -7.737 27.800 1.00 74.00 101 ILE A N 1
ATOM 790 C CA . ILE A 1 101 ? -16.929 -7.794 27.136 1.00 74.00 101 ILE A CA 1
ATOM 791 C C . ILE A 1 101 ? -15.883 -8.322 28.117 1.00 74.00 101 ILE A C 1
ATOM 793 O O . ILE A 1 101 ? -15.693 -7.768 29.199 1.00 74.00 101 ILE A O 1
ATOM 797 N N . GLN A 1 102 ? -15.205 -9.407 27.745 1.00 74.56 102 GLN A N 1
ATOM 798 C CA . GLN A 1 102 ? -14.131 -9.991 28.550 1.00 74.56 102 GLN A CA 1
ATOM 799 C C . GLN A 1 102 ? -12.844 -9.158 28.421 1.00 74.56 102 GLN A C 1
ATOM 801 O O . GLN A 1 102 ? -12.633 -8.446 27.438 1.00 74.56 102 GLN A O 1
ATOM 806 N N . ARG A 1 103 ? -11.938 -9.248 29.400 1.00 68.44 103 ARG A N 1
ATOM 807 C CA . ARG A 1 103 ? -10.681 -8.471 29.385 1.00 68.44 103 ARG A CA 1
ATOM 808 C C . ARG A 1 103 ? -9.745 -8.820 28.222 1.00 68.44 103 ARG A C 1
ATOM 810 O O . ARG A 1 103 ? -9.015 -7.947 27.759 1.00 68.44 103 ARG A O 1
ATOM 817 N N . ASP A 1 104 ? -9.796 -10.055 27.737 1.00 69.81 104 ASP A N 1
ATOM 818 C CA . ASP A 1 104 ? -9.034 -10.596 26.601 1.00 69.81 104 ASP A CA 1
ATOM 819 C C . ASP A 1 104 ? -9.739 -10.394 25.242 1.00 69.81 104 ASP A C 1
ATOM 821 O O . ASP A 1 104 ? -9.315 -10.928 24.218 1.00 69.81 104 ASP A O 1
ATOM 825 N N . THR A 1 105 ? -10.843 -9.644 25.221 1.00 74.19 105 THR A N 1
ATOM 826 C CA . THR A 1 105 ? -11.621 -9.385 24.006 1.00 74.19 105 THR A CA 1
ATOM 827 C C . THR A 1 105 ? -10.873 -8.408 23.101 1.00 74.19 105 THR A C 1
ATOM 829 O O . THR A 1 105 ? -10.574 -7.291 23.530 1.00 74.19 105 THR A O 1
ATOM 832 N N . ASP A 1 106 ? -10.608 -8.830 21.863 1.00 77.06 106 ASP A N 1
ATOM 833 C CA . ASP A 1 106 ? -10.081 -8.005 20.773 1.00 77.06 106 ASP A CA 1
ATOM 834 C C . ASP A 1 106 ? -11.175 -7.153 20.095 1.00 77.06 106 ASP A C 1
ATOM 836 O O . ASP A 1 106 ? -12.371 -7.289 20.362 1.00 77.06 106 ASP A O 1
ATOM 840 N N . LYS A 1 107 ? -10.772 -6.261 19.188 1.00 80.62 107 LYS A N 1
ATOM 841 C CA . LYS A 1 107 ? -11.686 -5.378 18.448 1.00 80.62 107 LYS A CA 1
ATOM 842 C C . LYS A 1 107 ? -12.763 -6.102 17.630 1.00 80.62 107 LYS A C 1
ATOM 844 O O . LYS A 1 107 ? -13.879 -5.593 17.529 1.00 80.62 107 LYS A O 1
ATOM 849 N N . PHE A 1 108 ? -12.474 -7.297 17.114 1.00 79.06 108 PHE A N 1
ATOM 850 C CA . PHE A 1 108 ? -13.437 -8.089 16.345 1.00 79.06 108 PHE A CA 1
ATOM 851 C C . PHE A 1 108 ? -14.562 -8.583 17.250 1.00 79.06 108 PHE A C 1
ATOM 853 O O . PHE A 1 108 ? -15.743 -8.434 16.936 1.00 79.06 108 PHE A O 1
ATOM 860 N N . LYS A 1 109 ? -14.203 -9.110 18.422 1.00 80.06 109 LYS A N 1
ATOM 861 C CA . LYS A 1 109 ? -15.172 -9.584 19.412 1.00 80.06 109 LYS A CA 1
ATOM 862 C C . LYS A 1 109 ? -15.988 -8.438 20.030 1.00 80.06 109 LYS A C 1
ATOM 864 O O . LYS A 1 109 ? -17.147 -8.654 20.381 1.00 80.06 109 LYS A O 1
ATOM 869 N N . ILE A 1 110 ? -15.432 -7.224 20.129 1.00 84.44 110 ILE A N 1
ATOM 870 C CA . ILE A 1 110 ? -16.194 -6.028 20.541 1.00 84.44 110 ILE A CA 1
ATOM 871 C C . ILE A 1 110 ? -17.292 -5.722 19.521 1.00 84.44 110 ILE A C 1
ATOM 873 O O . ILE A 1 110 ? -18.452 -5.617 19.913 1.00 84.44 110 ILE A O 1
ATOM 877 N N . MET A 1 111 ? -16.971 -5.654 18.227 1.00 83.81 111 MET A N 1
ATOM 878 C CA . MET A 1 111 ? -17.987 -5.442 17.185 1.00 83.81 111 MET A CA 1
ATOM 879 C C . MET A 1 111 ? -19.032 -6.560 17.170 1.00 83.81 111 MET A C 1
ATOM 881 O O . MET A 1 111 ? -20.231 -6.282 17.159 1.00 83.81 111 MET A O 1
ATOM 885 N N . ALA A 1 112 ? -18.594 -7.816 17.294 1.00 79.75 112 ALA A N 1
ATOM 886 C CA . ALA A 1 112 ? -19.496 -8.962 17.354 1.00 79.75 112 ALA A CA 1
ATOM 887 C C . ALA A 1 112 ? -20.472 -8.878 18.543 1.00 79.75 112 ALA A C 1
ATOM 889 O O . ALA A 1 112 ? -21.643 -9.225 18.403 1.00 79.75 112 ALA A O 1
ATOM 890 N N . SER A 1 113 ? -20.030 -8.357 19.696 1.00 79.56 113 SER A N 1
ATOM 891 C CA . SER A 1 113 ? -20.904 -8.139 20.861 1.00 79.56 113 SER A CA 1
ATOM 892 C C . SER A 1 113 ? -21.986 -7.075 20.627 1.00 79.56 113 SER A C 1
ATOM 894 O O . SER A 1 113 ? -23.034 -7.117 21.270 1.00 79.56 113 SER A O 1
ATOM 896 N N . LEU A 1 114 ? -21.766 -6.170 19.667 1.00 81.50 114 LEU A N 1
ATOM 897 C CA . LEU A 1 114 ? -22.742 -5.183 19.192 1.00 81.50 114 LEU A CA 1
ATOM 898 C C . LEU A 1 114 ? -23.645 -5.740 18.073 1.00 81.50 114 LEU A C 1
ATOM 900 O O . LEU A 1 114 ? -24.537 -5.041 17.592 1.00 81.50 114 LEU A O 1
ATOM 904 N N . GLY A 1 115 ? -23.431 -6.990 17.648 1.00 77.00 115 GLY A N 1
ATOM 905 C CA . GLY A 1 115 ? -24.101 -7.582 16.488 1.00 77.00 115 GLY A CA 1
ATOM 906 C C . GLY A 1 115 ? -23.631 -6.993 15.156 1.00 77.00 115 GLY A C 1
ATOM 907 O O . GLY A 1 115 ? -24.390 -6.992 14.192 1.00 77.00 115 GLY A O 1
ATOM 908 N N . LEU A 1 116 ? -22.409 -6.455 15.108 1.00 81.31 116 LEU A N 1
ATOM 909 C CA . LEU A 1 116 ? -21.843 -5.792 13.936 1.00 81.31 116 LEU A CA 1
ATOM 910 C C . LEU A 1 116 ? -20.610 -6.542 13.426 1.00 81.31 116 LEU A C 1
ATOM 912 O O . LEU A 1 116 ? -19.835 -7.103 14.202 1.00 81.31 116 LEU A O 1
ATOM 916 N N . GLU A 1 117 ? -20.408 -6.507 12.113 1.00 76.62 117 GLU A N 1
ATOM 917 C CA . GLU A 1 117 ? -19.167 -6.966 11.497 1.00 76.62 117 GLU A CA 1
ATOM 918 C C . GLU A 1 117 ? -18.083 -5.894 11.668 1.00 76.62 117 GLU A C 1
ATOM 920 O O . GLU A 1 117 ? -18.350 -4.693 11.565 1.00 76.62 117 GLU A O 1
ATOM 925 N N . TYR A 1 118 ? -16.856 -6.319 11.976 1.00 74.50 118 TYR A N 1
ATOM 926 C CA . TYR A 1 118 ? -15.727 -5.399 12.051 1.00 74.50 118 TYR A CA 1
ATOM 927 C C . TYR A 1 118 ? -15.228 -5.096 10.639 1.00 74.50 118 TYR A C 1
ATOM 929 O O . TYR A 1 118 ? -14.809 -6.000 9.922 1.00 74.50 118 TYR A O 1
ATOM 937 N N . PHE A 1 119 ? -15.228 -3.814 10.285 1.00 69.94 119 PHE A N 1
ATOM 938 C CA . PHE A 1 119 ? -14.616 -3.295 9.071 1.00 69.94 119 PHE A CA 1
ATOM 939 C C . PHE A 1 119 ? -13.347 -2.562 9.456 1.00 69.94 119 PHE A C 1
ATOM 941 O O . PHE A 1 119 ? -13.384 -1.503 10.082 1.00 69.94 119 PHE A O 1
ATOM 948 N N . SER A 1 120 ? -12.204 -3.099 9.078 1.00 63.84 120 SER A N 1
ATOM 949 C CA . SER A 1 120 ? -10.970 -2.368 9.301 1.00 63.84 120 SER A CA 1
ATOM 950 C C . SER A 1 120 ? -10.930 -1.125 8.403 1.00 63.84 120 SER A C 1
ATOM 952 O O . SER A 1 120 ? -11.501 -1.109 7.314 1.00 63.84 120 SER A O 1
ATOM 954 N N . GLN A 1 121 ? -10.172 -0.096 8.792 1.00 54.50 121 GLN A N 1
ATOM 955 C CA . GLN A 1 121 ? -9.765 0.959 7.844 1.00 54.50 121 GLN A CA 1
ATOM 956 C C . GLN A 1 121 ? -9.066 0.389 6.592 1.00 54.50 121 GLN A C 1
ATOM 958 O O . GLN A 1 121 ? -8.967 1.069 5.580 1.00 54.50 121 GLN A O 1
ATOM 963 N N . ARG A 1 122 ? -8.607 -0.870 6.642 1.00 52.84 122 ARG A N 1
ATOM 964 C CA . ARG A 1 122 ? -8.025 -1.603 5.512 1.00 52.84 122 ARG A CA 1
ATOM 965 C C . ARG A 1 122 ? -9.066 -2.086 4.498 1.00 52.84 122 ARG A C 1
ATOM 967 O O . ARG A 1 122 ? -8.679 -2.488 3.410 1.00 52.84 122 ARG A O 1
ATOM 974 N N . ASP A 1 123 ? -10.350 -2.008 4.844 1.00 53.25 123 ASP A N 1
ATOM 975 C CA . ASP A 1 123 ? -11.496 -2.293 3.974 1.00 53.25 123 ASP A CA 1
ATOM 976 C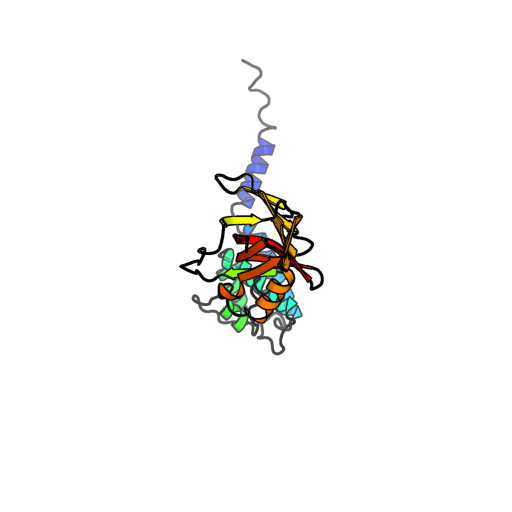 C . ASP A 1 123 ? -12.083 -1.016 3.353 1.00 53.25 123 ASP A C 1
ATOM 978 O O . ASP A 1 123 ? -13.220 -1.035 2.856 1.00 53.25 123 ASP A O 1
ATOM 982 N N . ASP A 1 124 ? -11.342 0.101 3.421 1.00 63.62 124 ASP A N 1
ATOM 983 C CA . ASP A 1 124 ? -11.633 1.299 2.645 1.00 63.62 124 ASP A CA 1
ATOM 984 C C . ASP A 1 124 ? -11.582 0.919 1.157 1.00 63.62 124 ASP A C 1
ATOM 986 O O . ASP A 1 124 ? -10.506 0.625 0.633 1.00 63.62 124 ASP A O 1
ATOM 990 N N . PRO A 1 125 ? -12.728 0.891 0.450 1.00 64.31 125 PRO A N 1
ATOM 991 C CA . PRO A 1 125 ? -12.751 0.495 -0.952 1.00 64.31 125 PRO A CA 1
ATOM 992 C C . PRO A 1 125 ? -11.918 1.438 -1.825 1.00 64.31 125 PRO A C 1
ATOM 994 O O . PRO A 1 125 ? -11.528 1.033 -2.930 1.00 64.31 125 PRO A O 1
ATOM 997 N N . SER A 1 126 ? -11.669 2.659 -1.333 1.00 77.62 126 SER A N 1
ATOM 998 C CA . SER A 1 126 ? -10.862 3.668 -1.993 1.00 77.62 126 SER A CA 1
ATOM 999 C C . SER A 1 126 ? -9.369 3.439 -1.839 1.00 77.62 126 SER A C 1
ATOM 1001 O O . SER A 1 126 ? -8.646 3.934 -2.676 1.00 77.62 126 SER A O 1
ATOM 1003 N N . TYR A 1 127 ? -8.880 2.644 -0.889 1.00 83.69 127 TYR A N 1
ATOM 1004 C CA . TYR A 1 127 ? -7.448 2.362 -0.768 1.00 83.69 127 TYR A CA 1
ATOM 1005 C C . TYR A 1 127 ? -7.116 0.955 -1.273 1.00 83.69 127 TYR A C 1
ATOM 1007 O O . TYR A 1 127 ? -7.904 0.016 -1.137 1.00 83.69 127 TYR A O 1
ATOM 1015 N N . PHE A 1 128 ? -5.929 0.780 -1.848 1.00 86.25 128 PHE A N 1
ATOM 1016 C CA . PHE A 1 128 ? -5.379 -0.544 -2.119 1.00 86.25 128 PHE A CA 1
ATOM 1017 C C . PHE A 1 128 ? -3.881 -0.586 -1.838 1.00 86.25 128 PHE A C 1
ATOM 1019 O O . PHE A 1 128 ? -3.156 0.386 -2.044 1.00 86.25 128 PHE A O 1
ATOM 1026 N N . ALA A 1 129 ? -3.406 -1.752 -1.407 1.00 88.31 129 ALA A N 1
ATOM 1027 C CA . ALA A 1 129 ? -1.989 -2.060 -1.340 1.00 88.31 129 ALA A CA 1
ATOM 1028 C C . ALA A 1 129 ? -1.767 -3.546 -1.615 1.00 88.31 129 ALA A C 1
ATOM 1030 O O . ALA A 1 129 ? -2.530 -4.385 -1.142 1.00 88.31 129 ALA A O 1
ATOM 1031 N N . PHE A 1 130 ? -0.710 -3.862 -2.352 1.00 88.88 130 PHE A N 1
ATOM 1032 C CA . PHE A 1 130 ? -0.319 -5.220 -2.705 1.00 88.88 130 PHE A CA 1
ATOM 1033 C C . PHE A 1 130 ? 1.187 -5.360 -2.548 1.00 88.88 130 PHE A C 1
ATOM 1035 O O . PHE A 1 130 ? 1.948 -4.539 -3.053 1.00 88.88 130 PHE A O 1
ATOM 1042 N N . GLY A 1 131 ? 1.621 -6.407 -1.865 1.00 88.56 131 GLY A N 1
ATOM 1043 C CA . GLY A 1 131 ? 3.010 -6.823 -1.760 1.00 88.56 131 GLY A CA 1
ATOM 1044 C C . GLY A 1 131 ? 3.204 -8.184 -2.413 1.00 88.56 131 GLY A C 1
ATOM 1045 O O . GLY A 1 131 ? 2.341 -9.053 -2.326 1.00 88.56 131 GLY A O 1
ATOM 1046 N N . ALA A 1 132 ? 4.345 -8.390 -3.057 1.00 86.50 132 ALA A N 1
ATOM 1047 C CA . ALA A 1 132 ? 4.751 -9.719 -3.473 1.00 86.50 132 ALA A CA 1
ATOM 1048 C C . ALA A 1 132 ? 5.193 -10.513 -2.237 1.00 86.50 132 ALA A C 1
ATOM 1050 O O . ALA A 1 132 ? 5.948 -10.013 -1.395 1.00 86.50 132 ALA A O 1
ATOM 1051 N N . ALA A 1 133 ? 4.750 -11.766 -2.140 1.00 80.25 133 ALA A N 1
ATOM 1052 C CA . ALA A 1 133 ? 5.392 -12.737 -1.270 1.00 80.25 133 ALA A CA 1
ATOM 1053 C C . ALA A 1 133 ? 6.886 -12.804 -1.616 1.00 80.25 133 ALA A C 1
ATOM 1055 O O . ALA A 1 133 ? 7.266 -12.642 -2.778 1.00 80.25 133 ALA A O 1
ATOM 1056 N N . ARG A 1 134 ? 7.739 -13.017 -0.609 1.00 68.75 134 ARG A N 1
ATOM 1057 C CA . ARG A 1 134 ? 9.187 -13.119 -0.827 1.00 68.75 134 ARG A CA 1
ATOM 1058 C C . ARG A 1 134 ? 9.477 -14.220 -1.847 1.00 68.75 134 ARG A C 1
ATOM 1060 O O . ARG A 1 134 ? 9.224 -15.389 -1.578 1.00 68.75 134 ARG A O 1
ATOM 1067 N N . GLU A 1 135 ? 10.002 -13.827 -3.000 1.00 66.25 135 GLU A N 1
ATOM 1068 C CA . GLU A 1 135 ? 10.638 -14.742 -3.938 1.00 66.25 135 GLU A CA 1
ATOM 1069 C C . GLU A 1 135 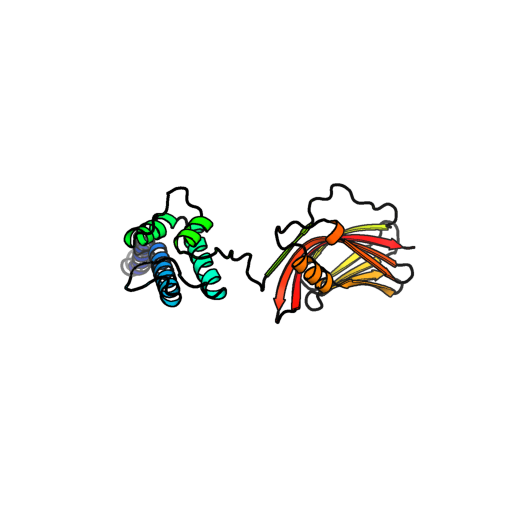? 12.141 -14.731 -3.662 1.00 66.25 135 GLU A C 1
ATOM 1071 O O . GLU A 1 135 ? 12.781 -13.679 -3.686 1.00 66.25 135 GLU A O 1
ATOM 1076 N N . ASP A 1 136 ? 12.698 -15.906 -3.374 1.00 62.19 136 ASP A N 1
ATOM 1077 C CA . ASP A 1 136 ? 14.096 -16.038 -2.951 1.00 62.19 136 ASP A CA 1
ATOM 1078 C C . ASP A 1 136 ? 15.085 -16.005 -4.132 1.00 62.19 136 ASP A C 1
ATOM 1080 O O . ASP A 1 136 ? 16.291 -15.860 -3.930 1.00 62.19 136 ASP A O 1
ATOM 1084 N N . THR A 1 137 ? 14.601 -16.130 -5.374 1.00 77.19 137 THR A N 1
ATOM 1085 C CA . THR A 1 137 ? 15.450 -16.231 -6.572 1.00 77.19 137 THR A CA 1
ATOM 1086 C C . THR A 1 137 ? 14.819 -15.582 -7.797 1.00 77.19 137 THR A C 1
ATOM 1088 O O . THR A 1 137 ? 13.655 -15.837 -8.097 1.00 77.19 137 THR A O 1
ATOM 1091 N N . LEU A 1 138 ? 15.620 -14.824 -8.551 1.00 80.56 138 LEU A N 1
ATOM 1092 C CA . LEU A 1 138 ? 15.224 -14.172 -9.798 1.00 80.56 138 LEU A CA 1
ATOM 1093 C C . LEU A 1 138 ? 16.093 -14.673 -10.954 1.00 80.56 138 LEU A C 1
ATOM 1095 O O . LEU A 1 138 ? 17.317 -14.570 -10.883 1.00 80.56 138 LEU A O 1
ATOM 1099 N N . ASP A 1 139 ? 15.478 -15.177 -12.023 1.00 83.38 139 ASP A N 1
ATOM 1100 C CA . ASP A 1 139 ? 16.211 -15.506 -13.248 1.00 83.38 139 ASP A CA 1
ATOM 1101 C C . ASP A 1 139 ? 16.475 -14.241 -14.080 1.00 83.38 139 ASP A C 1
ATOM 1103 O O . ASP A 1 139 ? 15.547 -13.536 -14.499 1.00 83.38 139 ASP A O 1
ATOM 1107 N N . VAL A 1 140 ? 17.762 -13.975 -14.309 1.00 89.38 140 VAL A N 1
ATOM 1108 C CA . VAL A 1 140 ? 18.291 -12.794 -15.000 1.00 89.38 140 VAL A CA 1
ATOM 1109 C C . VAL A 1 140 ? 19.128 -13.149 -16.227 1.00 89.38 140 VAL A C 1
ATOM 1111 O O . VAL A 1 140 ? 19.634 -12.237 -16.874 1.00 89.38 140 VAL A O 1
ATOM 1114 N N . SER A 1 141 ? 19.285 -14.438 -16.563 1.00 86.62 141 SER A N 1
ATOM 1115 C CA . SER A 1 141 ? 20.277 -14.910 -17.547 1.00 86.62 141 SER A CA 1
ATOM 1116 C C . SER A 1 141 ? 20.141 -14.289 -18.935 1.00 86.62 141 SER A C 1
ATOM 1118 O O . SER A 1 141 ? 21.113 -14.204 -19.677 1.00 86.62 141 SER A O 1
ATOM 1120 N N . ASP A 1 142 ? 18.948 -13.816 -19.265 1.00 86.75 142 ASP A N 1
ATOM 1121 C CA . ASP A 1 142 ? 18.630 -13.253 -20.565 1.00 86.75 142 ASP A CA 1
ATOM 1122 C C . ASP A 1 142 ? 18.499 -11.705 -20.571 1.00 86.75 142 ASP A C 1
ATOM 1124 O O . ASP A 1 142 ? 17.896 -11.122 -21.484 1.00 86.75 142 ASP A O 1
ATOM 1128 N N . PHE A 1 143 ? 18.952 -11.016 -19.523 1.00 91.19 143 PHE A N 1
ATOM 1129 C CA . PHE A 1 143 ? 18.812 -9.563 -19.391 1.00 91.19 143 PHE A CA 1
ATOM 1130 C C . PHE A 1 143 ? 20.165 -8.873 -19.199 1.00 91.19 143 PHE A C 1
ATOM 1132 O O . PHE A 1 143 ? 21.066 -9.401 -18.558 1.00 91.19 143 PHE A O 1
ATOM 1139 N N . ASP A 1 144 ? 20.277 -7.664 -19.750 1.00 87.38 144 ASP A N 1
ATOM 1140 C CA . ASP A 1 144 ? 21.497 -6.849 -19.722 1.00 87.38 144 ASP A CA 1
ATOM 1141 C C . ASP A 1 144 ? 21.599 -6.031 -18.419 1.00 87.38 144 ASP A C 1
ATOM 1143 O O . ASP A 1 144 ? 22.692 -5.735 -17.946 1.00 87.38 144 ASP A O 1
ATOM 1147 N N . ILE A 1 145 ? 20.456 -5.616 -17.859 1.00 89.94 145 ILE A N 1
ATOM 1148 C CA . ILE A 1 145 ? 20.362 -4.764 -16.665 1.00 89.94 145 ILE A CA 1
ATOM 1149 C C . ILE A 1 145 ? 19.393 -5.382 -15.668 1.00 89.94 145 ILE A C 1
ATOM 1151 O O . ILE A 1 145 ? 18.294 -5.789 -16.046 1.00 89.94 145 ILE A O 1
ATOM 1155 N N . LEU A 1 146 ? 19.762 -5.310 -14.388 1.00 92.12 146 LEU A N 1
ATOM 1156 C CA . LEU A 1 146 ? 18.856 -5.388 -13.247 1.00 92.12 146 LEU A CA 1
ATOM 1157 C C . LEU A 1 146 ? 18.929 -4.072 -12.468 1.00 92.12 146 LEU A C 1
ATOM 1159 O O . LEU A 1 146 ? 20.014 -3.647 -12.080 1.00 92.12 146 LEU A O 1
ATOM 1163 N N . SER A 1 147 ? 17.782 -3.448 -12.196 1.00 91.94 147 SER A N 1
ATOM 1164 C CA . SER A 1 147 ? 17.711 -2.274 -11.319 1.00 91.94 147 SER A CA 1
ATOM 1165 C C . SER A 1 147 ? 16.517 -2.356 -10.377 1.00 91.94 147 SER A C 1
ATOM 1167 O O . SER A 1 147 ? 15.428 -2.755 -10.782 1.00 91.94 147 SER A O 1
ATOM 1169 N N . SER A 1 148 ? 16.706 -1.953 -9.120 1.00 92.75 148 SER A N 1
ATOM 1170 C CA . SER A 1 148 ? 15.592 -1.708 -8.198 1.00 92.75 148 SER A CA 1
ATOM 1171 C C . SER A 1 148 ? 15.185 -0.244 -8.284 1.00 92.75 148 SER A C 1
ATOM 1173 O O . SER A 1 148 ? 16.042 0.636 -8.296 1.00 92.75 148 SER A O 1
ATOM 1175 N N . LEU A 1 149 ? 13.886 0.003 -8.385 1.00 92.75 149 LEU A N 1
ATOM 1176 C CA . LEU A 1 149 ? 13.306 1.320 -8.584 1.00 92.75 149 LEU A CA 1
ATOM 1177 C C . LEU A 1 149 ? 12.170 1.528 -7.587 1.00 92.75 149 LEU A C 1
ATOM 1179 O O . LEU A 1 149 ? 11.368 0.624 -7.342 1.00 92.75 149 LEU A O 1
ATOM 1183 N N . THR A 1 150 ? 12.094 2.742 -7.057 1.00 93.62 150 THR A N 1
ATOM 1184 C CA . THR A 1 150 ? 10.991 3.196 -6.217 1.00 93.62 150 THR A CA 1
ATOM 1185 C C . THR A 1 150 ? 10.472 4.489 -6.805 1.00 93.62 150 THR A C 1
ATOM 1187 O O . THR A 1 150 ? 11.241 5.427 -7.004 1.00 93.62 150 THR A O 1
ATOM 1190 N N . PHE A 1 151 ? 9.174 4.535 -7.066 1.00 92.25 151 PHE A N 1
ATOM 1191 C CA . PHE A 1 151 ? 8.499 5.728 -7.544 1.00 92.25 151 PHE A CA 1
ATOM 1192 C C . PHE A 1 151 ? 7.400 6.095 -6.556 1.00 92.25 151 PHE A C 1
ATOM 1194 O O . PHE A 1 151 ? 6.619 5.226 -6.176 1.00 92.25 151 PHE A O 1
ATOM 1201 N N . SER A 1 152 ? 7.353 7.368 -6.169 1.00 89.06 152 SER A N 1
ATOM 1202 C CA . SER A 1 152 ? 6.314 7.946 -5.304 1.00 89.06 152 SER A CA 1
ATOM 1203 C C . SER A 1 152 ? 5.549 9.101 -5.952 1.00 89.06 152 SER A C 1
ATOM 1205 O O . SER A 1 152 ? 4.765 9.804 -5.316 1.00 89.06 152 SER A O 1
ATOM 1207 N N . SER A 1 153 ? 5.845 9.357 -7.224 1.00 88.44 153 SER A N 1
ATOM 1208 C CA . SER A 1 153 ? 5.232 10.382 -8.058 1.00 88.44 153 SER A CA 1
ATOM 1209 C C . SER A 1 153 ? 5.585 10.121 -9.521 1.00 88.44 153 SER A C 1
ATOM 1211 O O . SER A 1 153 ? 6.433 9.278 -9.824 1.00 88.44 153 SER A O 1
ATOM 1213 N N . THR A 1 154 ? 4.961 10.860 -10.438 1.00 91.50 154 THR A N 1
ATOM 1214 C CA . THR A 1 154 ? 5.349 10.852 -11.852 1.00 91.50 154 THR A CA 1
ATOM 1215 C C . THR A 1 154 ? 6.790 11.337 -12.017 1.00 91.50 154 THR A C 1
ATOM 1217 O O . THR A 1 154 ? 7.087 12.521 -11.843 1.00 91.50 154 THR A O 1
ATOM 1220 N N . ILE A 1 155 ? 7.695 10.418 -12.357 1.00 92.88 155 ILE A N 1
ATOM 1221 C CA . ILE A 1 155 ? 9.126 10.683 -12.535 1.00 92.88 155 ILE A CA 1
ATOM 1222 C C . ILE A 1 155 ? 9.748 9.666 -13.496 1.00 92.88 155 ILE A C 1
ATOM 1224 O O . ILE A 1 155 ? 9.226 8.571 -13.718 1.00 92.88 155 ILE A O 1
ATOM 1228 N N . SER A 1 156 ? 10.892 10.034 -14.069 1.00 92.06 156 SER A N 1
ATOM 1229 C CA . SER A 1 156 ? 11.729 9.151 -14.873 1.00 92.06 156 SER A CA 1
ATOM 1230 C C . SER A 1 156 ? 13.125 8.985 -14.284 1.00 92.06 156 SER A C 1
ATOM 1232 O O . SER A 1 156 ? 13.728 9.955 -13.827 1.00 92.06 156 SER A O 1
ATOM 1234 N N . HIS A 1 157 ? 13.661 7.774 -14.386 1.00 89.88 157 HIS A N 1
ATOM 1235 C CA . HIS A 1 157 ? 15.046 7.435 -14.083 1.00 89.88 157 HIS A CA 1
ATOM 1236 C C . HIS A 1 157 ? 15.774 7.011 -15.355 1.00 89.88 157 HIS A C 1
ATOM 1238 O O . HIS A 1 157 ? 15.239 6.257 -16.169 1.00 89.88 157 HIS A O 1
ATOM 1244 N N . GLU A 1 158 ? 17.013 7.465 -15.503 1.00 90.81 158 GLU A N 1
ATOM 1245 C CA . GLU A 1 158 ? 17.917 6.978 -16.540 1.00 90.81 158 GLU A CA 1
ATOM 1246 C C . GLU A 1 158 ? 18.770 5.837 -15.985 1.00 90.81 158 GLU A C 1
ATOM 1248 O O . GLU A 1 158 ? 19.327 5.930 -14.892 1.00 90.81 158 GLU A O 1
ATOM 1253 N N . LEU A 1 159 ? 18.862 4.751 -16.748 1.00 88.69 159 LEU A N 1
ATOM 1254 C CA . LEU A 1 159 ? 19.648 3.566 -16.436 1.00 88.69 159 LEU A CA 1
ATOM 1255 C C . LEU A 1 159 ? 20.686 3.369 -17.537 1.00 88.69 159 LEU A C 1
ATOM 1257 O O . LEU A 1 159 ? 20.342 3.031 -18.673 1.00 88.69 159 LEU A O 1
ATOM 1261 N N . ALA A 1 160 ? 21.953 3.582 -17.197 1.00 85.00 160 ALA A N 1
ATOM 1262 C CA . ALA A 1 160 ? 23.076 3.310 -18.083 1.00 85.00 160 ALA A CA 1
ATOM 1263 C C . ALA A 1 160 ? 23.577 1.872 -17.887 1.00 85.00 160 ALA A C 1
ATOM 1265 O O . ALA A 1 160 ? 23.652 1.377 -16.762 1.00 85.00 160 ALA A O 1
ATOM 1266 N N . VAL A 1 161 ? 23.937 1.207 -18.983 1.00 81.19 161 VAL A N 1
ATOM 1267 C CA . VAL A 1 161 ? 24.636 -0.084 -18.938 1.00 81.19 161 VAL A CA 1
ATOM 1268 C C . VAL A 1 161 ? 26.125 0.181 -18.722 1.00 81.19 161 VAL A C 1
ATOM 1270 O O . VAL A 1 161 ? 26.760 0.829 -19.555 1.00 81.19 161 VAL A O 1
ATOM 1273 N N . GLU A 1 162 ? 26.698 -0.352 -17.646 1.00 78.50 162 GLU A N 1
ATOM 1274 C CA . GLU A 1 162 ? 28.133 -0.227 -17.380 1.00 78.50 162 GLU A CA 1
ATOM 1275 C C . GLU A 1 162 ? 28.967 -0.789 -18.546 1.00 78.50 162 GLU A C 1
ATOM 1277 O O . GLU A 1 162 ? 28.713 -1.884 -19.048 1.00 78.50 162 GLU A O 1
ATOM 1282 N N . GLY A 1 163 ? 29.950 -0.015 -19.014 1.00 76.94 163 GLY A N 1
ATOM 1283 C CA . GLY A 1 163 ? 30.807 -0.409 -20.135 1.00 76.94 163 GLY A CA 1
ATOM 1284 C C . GLY A 1 163 ? 30.173 -0.281 -21.527 1.00 76.94 163 GLY A C 1
ATOM 1285 O O . GLY A 1 163 ? 30.728 -0.820 -22.486 1.00 76.94 163 GLY A O 1
ATOM 1286 N N . SER A 1 164 ? 29.044 0.424 -21.682 1.00 79.25 164 SER A N 1
ATOM 1287 C CA . SER A 1 164 ? 28.493 0.757 -23.004 1.00 79.25 164 SER A CA 1
ATOM 1288 C C . SER A 1 164 ? 27.797 2.121 -23.041 1.00 79.25 164 SER A C 1
ATOM 1290 O O . SER A 1 164 ? 27.347 2.620 -22.017 1.00 79.25 164 SER A O 1
ATOM 1292 N N . ASP A 1 165 ? 27.598 2.675 -24.239 1.00 79.75 165 ASP A N 1
ATOM 1293 C CA . ASP A 1 165 ? 26.859 3.936 -24.444 1.00 79.75 165 ASP A CA 1
ATOM 1294 C C . ASP A 1 165 ? 25.325 3.755 -24.418 1.00 79.75 165 ASP A C 1
ATOM 1296 O O . ASP A 1 165 ? 24.562 4.578 -24.931 1.00 79.75 165 ASP A O 1
ATOM 1300 N N . ARG A 1 166 ? 24.832 2.633 -23.879 1.00 83.25 166 ARG A N 1
ATOM 1301 C CA . ARG A 1 166 ? 23.402 2.299 -23.877 1.00 83.25 166 ARG A CA 1
ATOM 1302 C C . ARG A 1 166 ? 22.733 2.882 -22.639 1.00 83.25 166 ARG A C 1
ATOM 1304 O O . ARG A 1 166 ? 23.045 2.494 -21.516 1.00 83.25 166 ARG A O 1
ATOM 1311 N N . ILE A 1 167 ? 21.752 3.748 -22.879 1.00 89.06 167 ILE A N 1
ATOM 1312 C CA . ILE A 1 167 ? 20.903 4.355 -21.853 1.00 89.06 167 ILE A CA 1
ATOM 1313 C C . ILE A 1 167 ? 19.457 3.915 -22.083 1.00 89.06 167 ILE A C 1
ATOM 1315 O O . ILE A 1 167 ? 18.962 3.907 -23.218 1.00 89.06 167 ILE A O 1
ATOM 1319 N N . TYR A 1 168 ? 18.783 3.559 -20.996 1.00 92.50 168 TYR A N 1
ATOM 1320 C CA . TYR A 1 168 ? 17.348 3.324 -20.954 1.00 92.50 168 TYR A CA 1
ATOM 1321 C C . TYR A 1 168 ? 16.688 4.342 -20.042 1.00 92.50 168 TYR A C 1
ATOM 1323 O O . TYR A 1 168 ? 17.214 4.669 -18.984 1.00 92.50 168 TYR A O 1
ATOM 1331 N N . VAL A 1 169 ? 15.507 4.803 -20.430 1.00 94.50 169 VAL A N 1
ATOM 1332 C CA . VAL A 1 169 ? 14.686 5.673 -19.590 1.00 94.50 169 VAL A CA 1
ATOM 1333 C C . VAL A 1 169 ? 13.527 4.851 -19.060 1.00 94.50 169 VAL A C 1
ATOM 1335 O O . VAL A 1 169 ? 12.748 4.309 -19.848 1.00 94.50 169 VAL A O 1
ATOM 1338 N N . VAL A 1 170 ? 13.413 4.758 -17.739 1.00 95.62 170 VAL A N 1
ATOM 1339 C CA . VAL A 1 170 ? 12.262 4.158 -17.068 1.00 95.62 170 VAL A CA 1
ATOM 1340 C C . VAL A 1 170 ? 11.417 5.276 -16.487 1.00 95.62 170 VAL A C 1
ATOM 1342 O O . VAL A 1 170 ? 11.893 6.020 -15.639 1.00 95.62 170 VAL A O 1
ATOM 1345 N N . ALA A 1 171 ? 10.179 5.412 -16.945 1.00 95.94 171 ALA A N 1
ATOM 1346 C CA . ALA A 1 171 ? 9.272 6.469 -16.518 1.00 95.94 171 ALA A CA 1
ATOM 1347 C C . ALA A 1 171 ? 7.999 5.882 -15.919 1.00 95.94 171 ALA A C 1
ATOM 1349 O O . ALA A 1 171 ? 7.394 4.987 -16.515 1.00 95.94 171 ALA A O 1
ATOM 1350 N N . PHE A 1 172 ? 7.592 6.415 -14.773 1.00 96.06 172 PHE A N 1
ATOM 1351 C CA . PHE A 1 172 ? 6.306 6.145 -14.151 1.00 96.06 172 PHE A CA 1
ATOM 1352 C C . PHE A 1 172 ? 5.401 7.365 -14.306 1.00 96.06 172 PHE A C 1
ATOM 1354 O O . PHE A 1 172 ? 5.822 8.490 -14.049 1.00 96.06 172 PHE A O 1
ATOM 1361 N N . ASP A 1 173 ? 4.172 7.117 -14.737 1.00 94.75 173 ASP A N 1
ATOM 1362 C CA . ASP A 1 173 ? 3.083 8.080 -14.820 1.00 94.75 173 ASP A CA 1
ATOM 1363 C C . ASP A 1 173 ? 1.983 7.610 -13.861 1.00 94.75 173 ASP A C 1
ATOM 1365 O O . ASP A 1 173 ? 1.296 6.616 -14.135 1.00 94.75 173 ASP A O 1
ATOM 1369 N N . SER A 1 174 ? 1.870 8.281 -12.710 1.00 89.88 174 SER A N 1
ATOM 1370 C CA . SER A 1 174 ? 0.921 7.919 -11.650 1.00 89.88 174 SER A CA 1
ATOM 1371 C C . SER A 1 174 ? -0.521 8.187 -12.068 1.00 89.88 174 SER A C 1
ATOM 1373 O O . SER A 1 174 ? -1.411 7.393 -11.761 1.00 89.88 174 SER A O 1
ATOM 1375 N N . GLU A 1 175 ? -0.749 9.259 -12.833 1.00 88.12 175 GLU A N 1
ATOM 1376 C CA . GLU A 1 175 ? -2.068 9.594 -13.359 1.00 88.12 175 GLU A CA 1
ATOM 1377 C C . GLU A 1 175 ? -2.512 8.543 -14.361 1.00 88.12 175 GLU A C 1
ATOM 1379 O O . GLU A 1 175 ? -3.592 7.990 -14.198 1.00 88.12 175 GLU A O 1
ATOM 1384 N N . ALA A 1 176 ? -1.687 8.191 -15.349 1.00 90.75 176 ALA A N 1
ATOM 1385 C CA . ALA A 1 176 ? -2.027 7.160 -16.329 1.00 90.75 176 ALA A CA 1
ATOM 1386 C C . ALA A 1 176 ? -1.951 5.727 -15.767 1.00 90.75 176 ALA A C 1
ATOM 1388 O O . ALA A 1 176 ? -2.423 4.797 -16.423 1.00 90.75 176 ALA A O 1
ATOM 1389 N N . GLY A 1 177 ? -1.350 5.538 -14.587 1.00 92.06 177 GLY A N 1
ATOM 1390 C CA . GLY A 1 177 ? -1.055 4.231 -13.999 1.00 92.06 177 GLY A CA 1
ATOM 1391 C C . GLY A 1 177 ? -0.185 3.374 -14.919 1.00 92.06 177 GLY A C 1
ATOM 1392 O O . GLY A 1 177 ? -0.469 2.195 -15.145 1.00 92.06 177 GLY A O 1
ATOM 1393 N N . ARG A 1 178 ? 0.855 3.980 -15.501 1.00 95.50 178 ARG A N 1
ATOM 1394 C CA . ARG A 1 178 ? 1.704 3.352 -16.519 1.00 95.50 178 ARG A CA 1
ATOM 1395 C C . ARG A 1 178 ? 3.172 3.462 -16.147 1.00 95.50 178 ARG A C 1
ATOM 1397 O O . ARG A 1 178 ? 3.675 4.551 -15.896 1.00 95.50 178 ARG A O 1
ATOM 1404 N N . LEU A 1 179 ? 3.880 2.339 -16.210 1.00 96.88 179 LEU A N 1
ATOM 1405 C CA . LEU A 1 179 ? 5.340 2.315 -16.168 1.00 96.88 179 LEU A CA 1
ATOM 1406 C C . LEU A 1 179 ? 5.864 1.978 -17.558 1.00 96.88 179 LEU A C 1
ATOM 1408 O O . LEU A 1 179 ? 5.381 1.050 -18.200 1.00 96.88 179 LEU A O 1
ATOM 1412 N N . SER A 1 180 ? 6.834 2.730 -18.054 1.00 96.50 180 SER A N 1
ATOM 1413 C CA . SER A 1 180 ? 7.392 2.526 -19.388 1.00 96.50 180 SER A CA 1
ATOM 1414 C C . SER A 1 180 ? 8.905 2.464 -19.356 1.00 96.50 180 SER A C 1
ATOM 1416 O O . SER A 1 180 ? 9.551 3.155 -18.576 1.00 96.50 180 SER A O 1
ATOM 1418 N N . VAL A 1 181 ? 9.459 1.634 -20.229 1.00 96.19 181 VAL A N 1
ATOM 1419 C CA . VAL A 1 181 ? 10.884 1.557 -20.529 1.00 96.19 181 VAL A CA 1
ATOM 1420 C C . VAL A 1 181 ? 11.062 2.010 -21.962 1.00 96.19 181 VAL A C 1
ATOM 1422 O O . VAL A 1 181 ? 10.362 1.526 -22.855 1.00 96.19 181 VAL A O 1
ATOM 1425 N N . ARG A 1 182 ? 11.998 2.921 -22.199 1.00 95.25 182 ARG A N 1
ATOM 1426 C CA . ARG A 1 182 ? 12.378 3.373 -23.535 1.00 95.25 182 ARG A CA 1
ATOM 1427 C C . ARG A 1 182 ? 13.865 3.137 -23.756 1.00 95.25 182 ARG A C 1
ATOM 1429 O O . ARG A 1 182 ? 14.681 3.519 -22.921 1.00 95.25 182 ARG A O 1
ATOM 1436 N N . GLY A 1 183 ? 14.202 2.499 -24.872 1.00 90.06 183 GLY A N 1
ATOM 1437 C CA . GLY A 1 183 ? 15.582 2.339 -25.325 1.00 90.06 183 GLY A CA 1
ATOM 1438 C C . GLY A 1 183 ? 16.044 3.506 -26.197 1.00 90.06 183 GLY A C 1
ATOM 1439 O O . GLY A 1 183 ? 15.233 4.232 -26.772 1.00 90.06 183 GLY A O 1
ATOM 1440 N N . ALA A 1 184 ? 17.362 3.650 -26.347 1.00 79.06 184 ALA A N 1
ATOM 1441 C CA . ALA A 1 184 ? 17.978 4.714 -27.145 1.00 79.06 184 ALA A CA 1
ATOM 1442 C C . ALA A 1 184 ? 17.567 4.724 -28.634 1.00 79.06 184 ALA A C 1
ATOM 1444 O O . ALA A 1 184 ? 17.573 5.777 -29.261 1.00 79.06 184 ALA A O 1
ATOM 1445 N N . ALA A 1 185 ? 17.181 3.576 -29.206 1.00 82.19 185 ALA A N 1
ATOM 1446 C CA . ALA A 1 185 ? 16.717 3.482 -30.595 1.00 82.19 185 ALA A CA 1
ATOM 1447 C C . ALA A 1 185 ? 15.203 3.753 -30.756 1.00 82.19 185 ALA A C 1
ATOM 1449 O O . ALA A 1 185 ? 14.644 3.554 -31.833 1.00 82.19 185 ALA A O 1
ATOM 1450 N N . GLY A 1 186 ? 14.547 4.255 -29.703 1.00 85.12 186 GLY A N 1
ATOM 1451 C CA . GLY A 1 186 ? 13.152 4.693 -29.724 1.00 85.12 186 GLY A CA 1
ATOM 1452 C C . GLY A 1 186 ? 12.133 3.592 -29.435 1.00 85.12 186 GLY A C 1
ATOM 1453 O O . GLY A 1 186 ? 10.952 3.903 -29.275 1.00 85.12 186 GLY A O 1
ATOM 1454 N N . GLU A 1 187 ? 12.550 2.325 -29.312 1.00 93.19 187 GLU A N 1
ATOM 1455 C CA . GLU A 1 187 ? 11.644 1.258 -28.889 1.00 93.19 187 GLU A CA 1
ATOM 1456 C C . GLU A 1 187 ? 11.169 1.501 -27.453 1.00 93.19 187 GLU A C 1
ATOM 1458 O O . GLU A 1 187 ? 11.927 1.966 -26.595 1.00 93.19 187 GLU A O 1
ATOM 1463 N N . SER A 1 188 ? 9.913 1.157 -27.172 1.00 94.44 188 SER A N 1
ATOM 1464 C CA . SER A 1 188 ? 9.352 1.303 -25.835 1.00 94.44 188 SER A CA 1
ATOM 1465 C C . SER A 1 188 ? 8.458 0.131 -25.464 1.00 94.44 188 SER A C 1
ATOM 1467 O O . SER A 1 188 ? 7.660 -0.338 -26.277 1.00 94.44 188 SER A O 1
ATOM 1469 N N . VAL A 1 189 ? 8.609 -0.328 -24.225 1.00 96.69 189 VAL A N 1
ATOM 1470 C CA . VAL A 1 189 ? 7.743 -1.307 -23.568 1.00 96.69 189 VAL A CA 1
ATOM 1471 C C . VAL A 1 189 ? 6.977 -0.572 -22.477 1.00 96.69 189 VAL A C 1
ATOM 1473 O O . VAL A 1 189 ? 7.584 0.135 -21.677 1.00 96.69 189 VAL A O 1
ATOM 1476 N N . ALA A 1 190 ? 5.657 -0.725 -22.445 1.00 96.69 190 ALA A N 1
ATOM 1477 C CA . ALA A 1 190 ? 4.804 -0.133 -21.424 1.00 96.69 190 ALA A CA 1
ATOM 1478 C C . ALA A 1 190 ? 4.080 -1.226 -20.636 1.00 96.69 190 ALA A C 1
ATOM 1480 O O . ALA A 1 190 ? 3.626 -2.218 -21.202 1.00 96.69 190 ALA A O 1
ATOM 1481 N N . PHE A 1 191 ? 3.962 -1.003 -19.336 1.00 97.12 191 PHE A N 1
ATOM 1482 C CA . PHE A 1 191 ? 3.290 -1.851 -18.371 1.00 97.12 191 PHE A CA 1
ATOM 1483 C C . PHE A 1 191 ? 2.080 -1.102 -17.824 1.00 97.12 191 PHE A C 1
ATOM 1485 O O . PHE A 1 191 ? 2.205 0.023 -17.330 1.00 97.12 191 PHE A O 1
ATOM 1492 N N . ASP A 1 192 ? 0.912 -1.727 -17.939 1.00 95.81 192 ASP A N 1
ATOM 1493 C CA . ASP A 1 192 ? -0.342 -1.194 -17.421 1.00 95.81 192 ASP A CA 1
ATOM 1494 C C . ASP A 1 192 ? -0.513 -1.621 -15.959 1.00 95.81 192 ASP A C 1
ATOM 1496 O O . ASP A 1 192 ? -0.838 -2.773 -15.653 1.00 95.81 192 ASP A O 1
ATOM 1500 N N . LEU A 1 193 ? -0.241 -0.689 -15.045 1.00 95.25 193 LEU A N 1
ATOM 1501 C CA . LEU A 1 193 ? -0.350 -0.938 -13.612 1.00 95.25 193 LEU A CA 1
ATOM 1502 C C . LEU A 1 193 ? -1.803 -0.865 -13.138 1.00 95.25 193 LEU A C 1
ATOM 1504 O O . LEU A 1 193 ? -2.126 -1.461 -12.111 1.00 95.25 193 LEU A O 1
ATOM 1508 N N . ARG A 1 194 ? -2.697 -0.208 -13.887 1.00 92.94 194 ARG A N 1
ATOM 1509 C CA . ARG A 1 194 ? -4.133 -0.207 -13.580 1.00 92.94 194 ARG A CA 1
ATOM 1510 C C . ARG A 1 194 ? -4.721 -1.588 -13.807 1.00 92.94 194 ARG A C 1
ATOM 1512 O O . ARG A 1 194 ? -5.319 -2.143 -12.892 1.00 92.94 194 ARG A O 1
ATOM 1519 N N . ALA A 1 195 ? -4.449 -2.179 -14.969 1.00 92.31 195 ALA A N 1
ATOM 1520 C CA . ALA A 1 195 ? -4.883 -3.536 -15.288 1.00 92.31 195 ALA A CA 1
ATOM 1521 C C . ALA A 1 195 ? -4.314 -4.566 -14.294 1.00 92.31 195 ALA A C 1
ATOM 1523 O O . ALA A 1 195 ? -5.021 -5.480 -13.865 1.00 92.31 195 ALA A O 1
ATOM 1524 N N . LEU A 1 196 ? -3.049 -4.399 -13.878 1.00 92.12 196 LEU A N 1
ATOM 1525 C CA . LEU A 1 196 ? -2.462 -5.205 -12.804 1.00 92.12 196 LEU A CA 1
ATOM 1526 C C . LEU A 1 196 ? -3.248 -5.042 -11.494 1.00 92.12 196 LEU A C 1
ATOM 1528 O O . LEU A 1 196 ? -3.620 -6.039 -10.883 1.00 92.12 196 LEU A O 1
ATOM 1532 N N . THR A 1 197 ? -3.521 -3.803 -11.083 1.00 90.56 197 THR A N 1
ATOM 1533 C CA . THR A 1 197 ? -4.246 -3.487 -9.842 1.00 90.56 197 THR A CA 1
ATOM 1534 C C . THR A 1 197 ? -5.653 -4.079 -9.845 1.00 90.56 197 THR A C 1
ATOM 1536 O O . THR A 1 197 ? -6.056 -4.707 -8.869 1.00 90.56 197 THR A O 1
ATOM 1539 N N . GLU A 1 198 ? -6.396 -3.938 -10.942 1.00 88.25 198 GLU A N 1
ATOM 1540 C CA . GLU A 1 198 ? -7.740 -4.507 -11.087 1.00 88.25 198 GLU A CA 1
ATOM 1541 C C . GLU A 1 198 ? -7.723 -6.032 -10.963 1.00 88.25 198 GLU A C 1
ATOM 1543 O O . GLU A 1 198 ? -8.513 -6.597 -10.205 1.00 88.25 198 GLU A O 1
ATOM 1548 N N . ARG A 1 199 ? -6.772 -6.699 -11.630 1.00 86.06 199 ARG A N 1
ATOM 1549 C CA . ARG A 1 199 ? -6.585 -8.151 -11.510 1.00 86.06 199 ARG A CA 1
ATOM 1550 C C . ARG A 1 199 ? -6.281 -8.562 -10.070 1.00 86.06 199 ARG A C 1
ATOM 1552 O O . ARG A 1 199 ? -6.908 -9.479 -9.547 1.00 86.06 199 ARG A O 1
ATOM 1559 N N . LEU A 1 200 ? -5.355 -7.867 -9.412 1.00 85.31 200 LEU A N 1
ATOM 1560 C CA . LEU A 1 200 ? -4.973 -8.160 -8.030 1.00 85.31 200 LEU A CA 1
ATOM 1561 C C . LEU A 1 200 ? -6.125 -7.937 -7.051 1.00 85.31 200 LEU A C 1
ATOM 1563 O O . LEU A 1 200 ? -6.288 -8.730 -6.132 1.00 85.31 200 LEU A O 1
ATOM 1567 N N . ARG A 1 201 ? -6.972 -6.925 -7.261 1.00 79.00 201 ARG A N 1
ATOM 1568 C CA . ARG A 1 201 ? -8.166 -6.703 -6.429 1.00 79.00 201 ARG A CA 1
ATOM 1569 C C . ARG A 1 201 ? -9.167 -7.857 -6.501 1.00 79.00 201 ARG A C 1
ATOM 1571 O O . ARG A 1 201 ? -9.848 -8.112 -5.512 1.00 79.00 201 ARG A O 1
ATOM 1578 N N . LEU A 1 202 ? -9.267 -8.535 -7.644 1.00 75.06 202 LEU A N 1
ATOM 1579 C CA . LEU A 1 202 ? -10.145 -9.698 -7.809 1.00 75.06 202 LEU A CA 1
ATOM 1580 C C . LEU A 1 202 ? -9.561 -10.965 -7.164 1.00 75.06 202 LEU A C 1
ATOM 1582 O O . LEU A 1 202 ? -10.320 -11.810 -6.698 1.00 75.06 202 LEU A O 1
ATOM 1586 N N . GLU A 1 203 ? -8.232 -11.096 -7.125 1.00 66.81 203 GLU A N 1
ATOM 1587 C CA . GLU A 1 203 ? -7.542 -12.318 -6.682 1.00 66.81 203 GLU A CA 1
ATOM 1588 C C . GLU A 1 203 ? -7.031 -12.271 -5.225 1.00 66.81 203 GLU A C 1
ATOM 1590 O O . GLU A 1 203 ? -7.011 -13.298 -4.552 1.00 66.81 203 GLU A O 1
ATOM 1595 N N . ALA A 1 204 ? -6.631 -11.104 -4.708 1.00 58.34 204 ALA A N 1
ATOM 1596 C CA . ALA A 1 204 ? -5.895 -10.950 -3.445 1.00 58.34 204 ALA A CA 1
ATOM 1597 C C . ALA A 1 204 ? -6.780 -10.627 -2.223 1.00 58.34 204 ALA A C 1
ATOM 1599 O O . ALA A 1 204 ? -6.306 -10.041 -1.253 1.00 58.34 204 ALA A O 1
ATOM 1600 N N . TYR A 1 205 ? -8.061 -11.013 -2.235 1.00 50.34 205 TYR A N 1
ATOM 1601 C CA . TYR A 1 205 ? -9.070 -10.596 -1.242 1.00 50.34 205 TYR A CA 1
ATOM 1602 C C . TYR A 1 205 ? -8.792 -11.036 0.217 1.00 50.34 205 TYR A C 1
ATOM 1604 O O . TYR A 1 205 ? -9.593 -10.750 1.101 1.00 50.34 205 TYR A O 1
ATOM 1612 N N . VAL A 1 206 ? -7.697 -11.752 0.499 1.00 50.16 206 VAL A N 1
ATOM 1613 C CA . VAL A 1 206 ? -7.478 -12.399 1.805 1.00 50.16 206 VAL A CA 1
ATOM 1614 C C . VAL A 1 206 ? -6.167 -11.989 2.485 1.00 50.16 206 VAL A C 1
ATOM 1616 O O . VAL A 1 206 ? -6.099 -12.035 3.710 1.00 50.16 206 VAL A O 1
ATOM 1619 N N . ASP A 1 207 ? -5.146 -11.537 1.748 1.00 55.88 207 ASP A N 1
ATOM 1620 C CA . ASP A 1 207 ? -3.880 -11.115 2.354 1.00 55.88 207 ASP A CA 1
ATOM 1621 C C . ASP A 1 207 ? -3.117 -10.160 1.424 1.00 55.88 207 ASP A C 1
ATOM 1623 O O . ASP A 1 207 ? -3.062 -10.370 0.213 1.00 55.88 207 ASP A O 1
ATOM 1627 N N . TYR A 1 208 ? -2.496 -9.113 1.978 1.00 59.81 208 TYR A N 1
ATOM 1628 C CA . TYR A 1 208 ? -1.714 -8.126 1.211 1.00 59.81 208 TYR A CA 1
ATOM 1629 C C . TYR A 1 208 ? -0.579 -8.760 0.406 1.00 59.81 208 TYR A C 1
ATOM 1631 O O . TYR A 1 208 ? -0.035 -8.128 -0.495 1.00 59.81 208 TYR A O 1
ATOM 1639 N N . GLN A 1 209 ? -0.183 -9.977 0.772 1.00 63.84 209 GLN A N 1
ATOM 1640 C CA . GLN A 1 209 ? 0.821 -10.754 0.076 1.00 63.84 209 GLN A CA 1
ATOM 1641 C C . GLN A 1 209 ? 0.167 -11.569 -1.036 1.00 63.84 209 GLN A C 1
ATOM 1643 O O . GLN A 1 209 ? -0.569 -12.521 -0.788 1.00 63.84 209 GLN A O 1
ATOM 1648 N N . THR A 1 210 ? 0.482 -11.218 -2.274 1.00 68.62 210 THR A N 1
ATOM 1649 C CA . THR A 1 210 ? 0.116 -11.998 -3.453 1.00 68.62 210 THR A CA 1
ATOM 1650 C C . THR A 1 210 ? 1.334 -12.755 -3.983 1.00 68.62 210 THR A C 1
ATOM 1652 O O . THR A 1 210 ? 2.482 -12.426 -3.674 1.00 68.62 210 THR A O 1
ATOM 1655 N N . SER A 1 211 ? 1.111 -13.793 -4.784 1.00 70.88 211 SER A N 1
ATOM 1656 C CA . SER A 1 211 ? 2.204 -14.524 -5.430 1.00 70.88 211 SER A CA 1
ATOM 1657 C C . SER A 1 211 ? 3.047 -13.570 -6.286 1.00 70.88 211 SER A C 1
ATOM 1659 O O . SER A 1 211 ? 2.494 -12.818 -7.091 1.00 70.88 211 SER A O 1
ATOM 1661 N N . GLY A 1 212 ? 4.381 -13.621 -6.168 1.00 69.62 212 GLY A N 1
ATOM 1662 C CA . GLY A 1 212 ? 5.281 -12.789 -6.980 1.00 69.62 212 GLY A CA 1
ATOM 1663 C C . GLY A 1 212 ? 5.079 -12.983 -8.490 1.00 69.62 212 GLY A C 1
ATOM 1664 O O . GLY A 1 212 ? 5.144 -12.022 -9.261 1.00 69.62 212 GLY A O 1
ATOM 1665 N N . ARG A 1 213 ? 4.630 -14.173 -8.911 1.00 76.62 213 ARG A N 1
ATOM 1666 C CA . ARG A 1 213 ? 4.179 -14.443 -10.285 1.00 76.62 213 ARG A CA 1
ATOM 1667 C C . ARG A 1 213 ? 3.041 -13.526 -10.751 1.00 76.62 213 ARG A C 1
ATOM 1669 O O . ARG A 1 213 ? 3.044 -13.100 -11.901 1.00 76.62 213 ARG A O 1
ATOM 1676 N N . LEU A 1 214 ? 2.070 -13.216 -9.888 1.00 83.00 214 LEU A N 1
ATOM 1677 C CA . LEU A 1 214 ? 0.952 -12.315 -10.216 1.00 83.00 214 LEU A CA 1
ATOM 1678 C C . LEU A 1 214 ? 1.390 -10.847 -10.288 1.00 83.00 214 LEU A C 1
ATOM 1680 O O . LEU A 1 214 ? 0.758 -10.053 -10.989 1.00 83.00 214 LEU A O 1
ATOM 1684 N N . MET A 1 215 ? 2.490 -10.526 -9.607 1.00 88.81 215 MET A N 1
ATOM 1685 C CA . MET A 1 215 ? 3.132 -9.211 -9.548 1.00 88.81 215 MET A CA 1
ATOM 1686 C C . MET A 1 215 ? 4.202 -9.010 -10.629 1.00 88.81 215 MET A C 1
ATOM 1688 O O . MET A 1 215 ? 4.883 -7.985 -10.652 1.00 88.81 215 MET A O 1
ATOM 1692 N N . THR A 1 216 ? 4.364 -9.985 -11.523 1.00 91.50 216 THR A N 1
ATOM 1693 C CA . THR A 1 216 ? 5.332 -9.926 -12.615 1.00 91.50 216 THR A CA 1
ATOM 1694 C C . THR A 1 216 ? 4.635 -9.553 -13.915 1.00 91.50 216 THR A C 1
ATOM 1696 O O . THR A 1 216 ? 3.631 -10.156 -14.302 1.00 91.50 216 THR A O 1
ATOM 1699 N N . LEU A 1 217 ? 5.185 -8.564 -14.613 1.00 93.56 217 LEU A N 1
ATOM 1700 C CA . LEU A 1 217 ? 4.767 -8.167 -15.950 1.00 93.56 217 LEU A CA 1
ATOM 1701 C C . LEU A 1 217 ? 5.936 -8.330 -16.918 1.00 93.56 217 LEU A C 1
ATOM 1703 O O . LEU A 1 217 ? 7.074 -7.985 -16.611 1.00 93.56 217 LEU A O 1
ATOM 1707 N N . GLU A 1 218 ? 5.650 -8.825 -18.114 1.00 94.69 218 GLU A N 1
ATOM 1708 C CA . GLU A 1 218 ? 6.633 -8.983 -19.181 1.00 94.69 218 GLU A CA 1
ATOM 1709 C C . GLU A 1 218 ? 6.157 -8.261 -20.432 1.00 94.69 218 GLU A C 1
ATOM 1711 O O . GLU A 1 218 ? 4.969 -8.253 -20.754 1.00 94.69 218 GLU A O 1
ATOM 1716 N N . GLY A 1 219 ? 7.096 -7.655 -21.149 1.00 93.69 219 GLY A N 1
ATOM 1717 C CA . GLY A 1 219 ?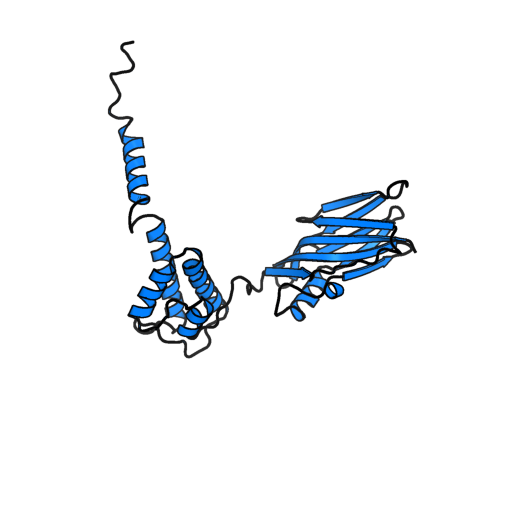 6.801 -6.970 -22.392 1.00 93.69 219 GLY A CA 1
ATOM 1718 C C . GLY A 1 219 ? 8.008 -6.929 -23.314 1.00 93.69 219 GLY A C 1
ATOM 1719 O O . GLY A 1 219 ? 9.164 -6.963 -22.889 1.00 93.69 219 GLY A O 1
ATOM 1720 N N . SER A 1 220 ? 7.731 -6.855 -24.610 1.00 93.81 220 SER A N 1
ATOM 1721 C CA . SER A 1 220 ? 8.759 -6.674 -25.629 1.00 93.81 220 SER A CA 1
ATOM 1722 C C . SER A 1 220 ? 8.243 -5.794 -26.757 1.00 93.81 220 SER A C 1
ATOM 1724 O O . SER A 1 220 ? 7.046 -5.764 -27.035 1.00 93.81 220 SER A O 1
ATOM 1726 N N . SER A 1 221 ? 9.148 -5.040 -27.370 1.00 93.38 221 SER A N 1
ATOM 1727 C CA . SER A 1 221 ? 8.859 -4.115 -28.460 1.00 93.38 221 SER A CA 1
ATOM 1728 C C . SER A 1 221 ? 10.100 -3.984 -29.335 1.00 93.38 221 SER A C 1
ATOM 1730 O O . SER A 1 221 ? 11.156 -3.539 -28.879 1.00 93.38 221 SER A O 1
ATOM 1732 N N . GLY A 1 222 ? 10.008 -4.436 -30.587 1.00 89.62 222 GLY A N 1
ATOM 1733 C CA . GLY A 1 222 ? 11.176 -4.566 -31.458 1.00 89.62 222 GLY A CA 1
ATOM 1734 C C . GLY A 1 222 ? 12.241 -5.465 -30.824 1.00 89.62 222 GLY A C 1
ATOM 1735 O O . GLY A 1 222 ? 11.969 -6.618 -30.493 1.00 89.62 222 GLY A O 1
ATOM 1736 N N . LYS A 1 223 ? 13.453 -4.930 -30.635 1.00 90.88 223 LYS A N 1
ATOM 1737 C CA . LYS A 1 223 ? 14.544 -5.642 -29.952 1.00 90.88 223 LYS A CA 1
ATOM 1738 C C . LYS A 1 223 ? 14.521 -5.469 -28.438 1.00 90.88 223 LYS A C 1
ATOM 1740 O O . LYS A 1 223 ? 15.248 -6.183 -27.764 1.00 90.88 223 LYS A O 1
ATOM 1745 N N . LEU A 1 224 ? 13.751 -4.526 -27.897 1.00 92.88 224 LEU A N 1
ATOM 1746 C CA . LEU A 1 224 ? 13.690 -4.263 -26.462 1.00 92.88 224 LEU A CA 1
ATOM 1747 C C . LEU A 1 224 ? 12.818 -5.315 -25.771 1.00 92.88 224 LEU A C 1
ATOM 1749 O O . LEU A 1 224 ? 11.689 -5.567 -26.191 1.00 92.88 224 LEU A O 1
ATOM 1753 N N . ARG A 1 225 ? 13.322 -5.887 -24.680 1.00 94.50 225 ARG A N 1
ATOM 1754 C CA . ARG A 1 225 ? 12.573 -6.748 -23.754 1.00 94.50 225 ARG A CA 1
ATOM 1755 C C . ARG A 1 225 ? 12.717 -6.193 -22.347 1.00 94.50 225 ARG A C 1
ATOM 1757 O O . ARG A 1 225 ? 13.806 -5.774 -21.954 1.00 94.50 225 ARG A O 1
ATOM 1764 N N . ALA A 1 226 ? 11.629 -6.206 -21.594 1.00 95.38 226 ALA A N 1
ATOM 1765 C CA . ALA A 1 226 ? 11.634 -5.798 -20.205 1.00 95.38 226 ALA A CA 1
ATOM 1766 C C . ALA A 1 226 ? 10.735 -6.715 -19.374 1.00 95.38 226 ALA A C 1
ATOM 1768 O O . ALA A 1 226 ? 9.672 -7.147 -19.827 1.00 95.38 226 ALA A O 1
ATOM 1769 N N . ARG A 1 227 ? 11.170 -6.988 -18.148 1.00 95.62 227 ARG A N 1
ATOM 1770 C CA . ARG A 1 227 ? 10.396 -7.692 -17.130 1.00 95.62 227 ARG A CA 1
ATOM 1771 C C . ARG A 1 227 ? 10.351 -6.827 -15.880 1.00 95.62 227 ARG A C 1
ATOM 1773 O O . ARG A 1 227 ? 11.389 -6.372 -15.407 1.00 95.62 227 ARG A O 1
ATOM 1780 N N . LEU A 1 228 ? 9.152 -6.584 -15.374 1.00 94.81 228 LEU A N 1
ATOM 1781 C CA . LEU A 1 228 ? 8.893 -5.788 -14.187 1.00 94.81 228 LEU A CA 1
ATOM 1782 C C . LEU A 1 228 ? 8.387 -6.709 -13.079 1.00 94.81 228 LEU A C 1
ATOM 1784 O O . LEU A 1 228 ? 7.314 -7.291 -13.206 1.00 94.81 228 LEU A O 1
ATOM 1788 N N . PHE A 1 229 ? 9.146 -6.806 -11.997 1.00 93.62 229 PHE A N 1
ATOM 1789 C CA . PHE A 1 229 ? 8.754 -7.492 -10.773 1.00 93.62 229 PHE A CA 1
ATOM 1790 C C . PHE A 1 229 ? 8.313 -6.458 -9.750 1.00 93.62 229 PHE A C 1
ATOM 1792 O O . PHE A 1 229 ? 9.148 -5.768 -9.162 1.00 93.62 229 PHE A O 1
ATOM 1799 N N . VAL A 1 230 ? 7.008 -6.326 -9.545 1.00 93.62 230 VAL A N 1
ATOM 1800 C CA . VAL A 1 230 ? 6.461 -5.389 -8.566 1.00 93.62 230 VAL A CA 1
ATOM 1801 C C . VAL A 1 230 ? 6.585 -6.013 -7.178 1.00 93.62 230 VAL A C 1
ATOM 1803 O O . VAL A 1 230 ? 5.962 -7.025 -6.880 1.00 93.62 230 VAL A O 1
ATOM 1806 N N . LYS A 1 231 ? 7.410 -5.430 -6.311 1.00 92.12 231 LYS A N 1
ATOM 1807 C CA . LYS A 1 231 ? 7.562 -5.889 -4.922 1.00 92.12 231 LYS A CA 1
ATOM 1808 C C . LYS A 1 231 ? 6.437 -5.367 -4.053 1.00 92.12 231 LYS A C 1
ATOM 1810 O O . LYS A 1 231 ? 5.942 -6.077 -3.185 1.00 92.12 231 LYS A O 1
ATOM 1815 N N . PHE A 1 232 ? 6.052 -4.123 -4.294 1.00 92.00 232 PHE A N 1
ATOM 1816 C CA . PHE A 1 232 ? 4.989 -3.461 -3.571 1.00 92.00 232 PHE A CA 1
ATOM 1817 C C . PHE A 1 232 ? 4.342 -2.410 -4.467 1.00 92.00 232 PHE A C 1
ATOM 1819 O O . PHE A 1 232 ? 5.039 -1.700 -5.191 1.00 92.00 232 PHE A O 1
ATOM 1826 N N . LEU A 1 233 ? 3.019 -2.302 -4.416 1.00 92.69 233 LEU A N 1
ATOM 1827 C CA . LEU A 1 233 ? 2.290 -1.179 -4.987 1.00 92.69 233 LEU A CA 1
ATOM 1828 C C . LEU A 1 233 ? 1.167 -0.749 -4.049 1.00 92.69 233 LEU A C 1
ATOM 1830 O O . LEU A 1 233 ? 0.556 -1.589 -3.385 1.00 92.69 233 LEU A O 1
ATOM 1834 N N . LYS A 1 234 ? 0.866 0.543 -4.010 1.00 92.12 234 LYS A N 1
ATOM 1835 C CA . LYS A 1 234 ? -0.320 1.063 -3.326 1.00 92.12 234 LYS A CA 1
ATOM 1836 C C . LYS A 1 234 ? -0.830 2.329 -3.996 1.00 92.12 234 LYS A C 1
ATOM 1838 O O . LYS A 1 234 ? -0.113 2.983 -4.757 1.00 92.12 234 LYS A O 1
ATOM 1843 N N . GLY A 1 235 ? -2.063 2.670 -3.679 1.00 92.06 235 GLY A N 1
ATOM 1844 C CA . GLY A 1 235 ? -2.695 3.881 -4.162 1.00 92.06 235 GLY A CA 1
ATOM 1845 C C . GLY A 1 235 ? -4.167 3.914 -3.806 1.00 92.06 235 GLY A C 1
ATOM 1846 O O . GLY A 1 235 ? -4.621 3.202 -2.902 1.00 92.06 235 GLY A O 1
ATOM 1847 N N . GLU A 1 236 ? -4.899 4.741 -4.537 1.00 90.00 236 GLU A N 1
ATOM 1848 C CA . GLU A 1 236 ? -6.294 5.038 -4.260 1.00 90.00 236 GLU A CA 1
ATOM 1849 C C . GLU A 1 236 ? -7.191 4.813 -5.484 1.00 90.00 236 GLU A C 1
ATOM 1851 O O . GLU A 1 236 ? -6.757 4.856 -6.632 1.00 90.00 236 GLU A O 1
ATOM 1856 N N . MET A 1 237 ? -8.474 4.562 -5.251 1.00 86.38 237 MET A N 1
ATOM 1857 C CA . MET A 1 237 ? -9.504 4.527 -6.275 1.00 86.38 237 MET A CA 1
ATOM 1858 C C . MET A 1 237 ? -10.102 5.918 -6.404 1.00 86.38 237 MET A C 1
ATOM 1860 O O . MET A 1 237 ? -10.804 6.388 -5.509 1.00 86.38 237 MET A O 1
ATOM 1864 N N . GLU A 1 238 ? -9.918 6.532 -7.562 1.00 85.12 238 GLU A N 1
ATOM 1865 C CA . GLU A 1 238 ? -10.568 7.784 -7.919 1.00 85.12 238 GLU A CA 1
ATOM 1866 C C . GLU A 1 238 ? -11.693 7.490 -8.906 1.00 85.12 238 GLU A C 1
ATOM 1868 O O . GLU A 1 238 ? -11.462 7.019 -10.018 1.00 85.12 238 GLU A O 1
ATOM 1873 N N . ASN A 1 239 ? -12.941 7.733 -8.499 1.00 84.31 239 ASN A N 1
ATOM 1874 C CA . ASN A 1 239 ? -14.128 7.479 -9.328 1.00 84.31 239 ASN A CA 1
ATOM 1875 C C . ASN A 1 239 ? -14.202 6.041 -9.886 1.00 84.31 239 ASN A C 1
ATOM 1877 O O . ASN A 1 239 ? -14.659 5.819 -11.006 1.00 84.31 239 ASN A O 1
ATOM 1881 N N . GLY A 1 240 ? -13.738 5.058 -9.108 1.00 80.69 240 GLY A N 1
ATOM 1882 C CA . GLY A 1 240 ? -13.712 3.648 -9.510 1.00 80.69 240 GLY A CA 1
ATOM 1883 C C . GLY A 1 240 ? -12.528 3.253 -10.397 1.00 80.69 240 GLY A C 1
ATOM 1884 O O . GLY A 1 240 ? -12.440 2.089 -10.777 1.00 80.69 240 GLY A O 1
ATOM 1885 N N . VAL A 1 241 ? -11.601 4.172 -10.678 1.00 87.25 241 VAL A N 1
ATOM 1886 C CA . VAL A 1 241 ? -10.366 3.907 -11.426 1.00 87.25 241 VAL A CA 1
ATOM 1887 C C . VAL A 1 241 ? -9.181 3.869 -10.456 1.00 87.25 241 VAL A C 1
ATOM 1889 O O . VAL A 1 241 ? -9.051 4.782 -9.641 1.00 87.25 241 VAL A O 1
ATOM 1892 N N . PRO A 1 242 ? -8.300 2.856 -10.518 1.00 90.12 242 PRO A N 1
ATOM 1893 C CA . PRO A 1 242 ? -7.113 2.827 -9.675 1.00 90.12 242 PRO A CA 1
ATOM 1894 C C . PRO A 1 242 ? -6.089 3.878 -10.124 1.00 90.12 242 PRO A C 1
ATOM 1896 O O . PRO A 1 242 ? -5.638 3.878 -11.275 1.00 90.12 242 PRO A O 1
ATOM 1899 N N . ARG A 1 243 ? -5.681 4.736 -9.190 1.00 92.81 243 ARG A N 1
ATOM 1900 C CA . ARG A 1 243 ? -4.503 5.599 -9.280 1.00 92.81 243 ARG A CA 1
ATOM 1901 C C . ARG A 1 243 ? -3.400 4.984 -8.429 1.00 92.81 243 ARG A C 1
ATOM 1903 O O . ARG A 1 243 ? -3.582 4.764 -7.236 1.00 92.81 243 ARG A O 1
ATOM 1910 N N . VAL A 1 244 ? -2.269 4.662 -9.050 1.00 93.56 244 VAL A N 1
ATOM 1911 C CA . VAL A 1 244 ? -1.111 4.106 -8.339 1.00 93.56 244 VAL A CA 1
ATOM 1912 C C . VAL A 1 244 ? -0.258 5.272 -7.864 1.00 93.56 244 VAL A C 1
ATOM 1914 O O . VAL A 1 244 ? 0.158 6.087 -8.683 1.00 93.56 244 VAL A O 1
ATOM 1917 N N . ASP A 1 245 ? 0.005 5.335 -6.563 1.00 92.31 245 ASP A N 1
ATOM 1918 C CA . ASP A 1 245 ? 0.742 6.444 -5.950 1.00 92.31 245 ASP A CA 1
ATOM 1919 C C . ASP A 1 245 ? 2.196 6.058 -5.687 1.00 92.31 245 ASP A C 1
ATOM 1921 O O . ASP A 1 245 ? 3.116 6.785 -6.055 1.00 92.31 245 ASP A O 1
ATOM 1925 N N . ASP A 1 246 ? 2.397 4.870 -5.112 1.00 93.50 246 ASP A N 1
ATOM 1926 C CA . ASP A 1 246 ? 3.713 4.342 -4.777 1.00 93.50 246 ASP A CA 1
ATOM 1927 C C . ASP A 1 246 ? 3.908 2.962 -5.414 1.00 93.50 246 ASP A C 1
ATOM 1929 O O . ASP A 1 246 ? 3.052 2.075 -5.308 1.00 93.50 246 ASP A O 1
ATOM 1933 N N . ILE A 1 247 ? 5.075 2.760 -6.023 1.00 95.00 247 ILE A N 1
ATOM 1934 C CA . ILE A 1 247 ? 5.511 1.471 -6.558 1.00 95.00 247 ILE A CA 1
ATOM 1935 C C . ILE A 1 247 ? 6.978 1.213 -6.213 1.00 95.00 247 ILE A C 1
ATOM 1937 O O . ILE A 1 247 ? 7.863 2.025 -6.482 1.00 95.00 247 ILE A O 1
ATOM 1941 N N . GLU A 1 248 ? 7.238 0.034 -5.657 1.00 94.81 248 GLU A N 1
ATOM 1942 C CA . GLU A 1 248 ? 8.569 -0.542 -5.519 1.00 94.81 248 GLU A CA 1
ATOM 1943 C C . GLU A 1 248 ? 8.673 -1.744 -6.455 1.00 94.81 248 GLU A C 1
ATOM 1945 O O . GLU A 1 248 ? 7.881 -2.687 -6.373 1.00 94.81 248 GLU A O 1
ATOM 1950 N N . ALA A 1 249 ? 9.659 -1.729 -7.347 1.00 94.44 249 ALA A N 1
ATOM 1951 C CA . ALA A 1 249 ? 9.830 -2.789 -8.324 1.00 94.44 249 ALA A CA 1
ATOM 1952 C C . ALA A 1 249 ? 11.301 -3.075 -8.626 1.00 94.44 249 ALA A C 1
ATOM 1954 O O . ALA A 1 249 ? 12.177 -2.223 -8.487 1.00 94.44 249 ALA A O 1
ATOM 1955 N N . THR A 1 250 ? 11.568 -4.287 -9.095 1.00 94.00 250 THR A N 1
ATOM 1956 C CA . THR A 1 250 ? 12.810 -4.625 -9.789 1.00 94.00 250 THR A CA 1
ATOM 1957 C C . THR A 1 250 ? 12.516 -4.749 -11.272 1.00 94.00 250 THR A C 1
ATOM 1959 O O . THR A 1 250 ? 11.590 -5.451 -11.674 1.00 94.00 250 THR A O 1
ATOM 1962 N N . ILE A 1 251 ? 13.306 -4.066 -12.092 1.00 94.62 251 ILE A N 1
ATOM 1963 C CA . ILE A 1 251 ? 13.194 -4.117 -13.541 1.00 94.62 251 ILE A CA 1
ATOM 1964 C C . ILE A 1 251 ? 14.397 -4.836 -14.136 1.00 94.62 251 ILE A C 1
ATOM 1966 O O . ILE A 1 251 ? 15.543 -4.545 -13.787 1.00 94.62 251 ILE A O 1
ATOM 1970 N N . LEU A 1 252 ? 14.116 -5.771 -15.038 1.00 94.50 252 LEU A N 1
ATOM 1971 C CA . LEU A 1 252 ? 15.104 -6.404 -15.895 1.00 94.50 252 LEU A CA 1
ATOM 1972 C C . LEU A 1 252 ? 14.925 -5.888 -17.315 1.00 94.50 252 LEU A C 1
ATOM 1974 O O . LEU A 1 252 ? 13.810 -5.906 -17.839 1.00 94.50 252 LEU A O 1
ATOM 1978 N N . ILE A 1 253 ? 16.006 -5.440 -17.945 1.00 93.81 253 ILE A N 1
ATOM 1979 C CA . ILE A 1 253 ? 15.983 -4.891 -19.305 1.00 93.81 253 ILE A CA 1
ATOM 1980 C C . ILE A 1 253 ? 17.028 -5.625 -20.132 1.00 93.81 253 ILE A C 1
ATOM 1982 O O . ILE A 1 253 ? 18.153 -5.818 -19.687 1.00 93.81 253 ILE A O 1
ATOM 1986 N N . GLY A 1 254 ? 16.664 -6.045 -21.336 1.00 90.25 254 GLY A N 1
ATOM 1987 C CA . GLY A 1 254 ? 17.582 -6.711 -22.252 1.00 90.25 254 GLY A CA 1
ATOM 1988 C C . GLY A 1 254 ? 17.223 -6.437 -23.702 1.00 90.25 254 GLY A C 1
ATOM 1989 O O . GLY A 1 254 ? 16.226 -5.762 -24.000 1.00 90.25 254 GLY A O 1
ATOM 1990 N N . ARG A 1 255 ? 18.009 -7.007 -24.616 1.00 86.50 255 ARG A N 1
ATOM 1991 C CA . ARG A 1 255 ? 17.645 -7.086 -26.033 1.00 86.50 255 ARG A CA 1
ATOM 1992 C C . ARG A 1 255 ? 17.563 -8.527 -26.521 1.00 86.50 255 ARG A C 1
ATOM 1994 O O . ARG A 1 255 ? 18.265 -9.393 -26.015 1.00 86.50 255 ARG A O 1
ATOM 2001 N N . ARG A 1 256 ? 16.655 -8.766 -27.467 1.00 77.19 256 ARG A N 1
ATOM 2002 C CA . ARG A 1 256 ? 16.613 -9.988 -28.283 1.00 77.19 256 ARG A CA 1
ATOM 2003 C C . ARG A 1 256 ? 17.457 -9.829 -29.541 1.00 77.19 256 ARG A C 1
ATOM 2005 O O . ARG A 1 256 ? 17.526 -8.689 -30.067 1.00 77.19 256 ARG A O 1
#